Protein AF-A0A1Z4V1S4-F1 (afdb_monomer)

Radius of gyration: 22.74 Å; Cα contacts (8 Å, |Δi|>4): 197; chains: 1; bounding box: 60×36×70 Å

pLDDT: mean 94.71, std 5.36, range [65.12, 98.88]

Structure (mmCIF, N/CA/C/O backbone):
data_AF-A0A1Z4V1S4-F1
#
_entry.id   AF-A0A1Z4V1S4-F1
#
loop_
_atom_site.group_PDB
_atom_site.id
_atom_site.type_symbol
_atom_site.label_atom_id
_atom_site.label_alt_id
_atom_site.label_comp_id
_atom_site.label_asym_id
_atom_site.label_entity_id
_atom_site.label_seq_id
_atom_site.pdbx_PDB_ins_code
_atom_site.Cartn_x
_atom_site.Cartn_y
_atom_site.Cartn_z
_atom_site.occupancy
_atom_site.B_iso_or_equiv
_atom_site.auth_seq_id
_atom_site.auth_comp_id
_atom_site.auth_asym_id
_atom_site.auth_atom_id
_atom_site.pdbx_PDB_model_num
ATOM 1 N N . MET A 1 1 ? -12.394 5.624 47.004 1.00 65.12 1 MET A N 1
ATOM 2 C CA . MET A 1 1 ? -12.613 4.346 46.304 1.00 65.12 1 MET A CA 1
ATOM 3 C C . MET A 1 1 ? -11.678 3.304 46.897 1.00 65.12 1 MET A C 1
ATOM 5 O O . MET A 1 1 ? -10.506 3.601 47.113 1.00 65.12 1 MET A O 1
ATOM 9 N N . THR A 1 2 ? -12.193 2.135 47.260 1.00 83.38 2 THR A N 1
ATOM 10 C CA . THR A 1 2 ? -11.383 1.003 47.737 1.00 83.38 2 THR A CA 1
ATOM 11 C C . THR A 1 2 ? -10.668 0.327 46.561 1.00 83.38 2 THR A C 1
ATOM 13 O O . THR A 1 2 ? -11.116 0.428 45.422 1.00 83.38 2 THR A O 1
ATOM 16 N N . LYS A 1 3 ? -9.574 -0.412 46.811 1.00 81.56 3 LYS A N 1
ATOM 17 C CA . LYS A 1 3 ? -8.850 -1.143 45.745 1.00 81.56 3 LYS A CA 1
ATOM 18 C C . LYS A 1 3 ? -9.751 -2.100 44.950 1.00 81.56 3 LYS A C 1
ATOM 20 O O . LYS A 1 3 ? -9.546 -2.267 43.753 1.00 81.56 3 LYS A O 1
ATOM 25 N N . ALA A 1 4 ? -10.736 -2.715 45.606 1.00 81.88 4 ALA A N 1
ATOM 26 C CA . ALA A 1 4 ? -11.685 -3.624 44.966 1.00 81.88 4 ALA A CA 1
ATOM 27 C C . ALA A 1 4 ? -12.673 -2.882 44.047 1.00 81.88 4 ALA A C 1
ATOM 29 O O . ALA A 1 4 ? -12.967 -3.355 42.953 1.00 81.88 4 ALA A O 1
ATOM 30 N N . GLU A 1 5 ? -13.138 -1.697 44.453 1.00 81.56 5 GLU A N 1
ATOM 31 C CA . GLU A 1 5 ? -14.000 -0.844 43.623 1.00 81.56 5 GLU A CA 1
ATOM 32 C C . GLU A 1 5 ? -13.247 -0.288 42.409 1.00 81.56 5 GLU A C 1
ATOM 34 O O . GLU A 1 5 ? -13.779 -0.318 41.302 1.00 81.56 5 GLU A O 1
ATOM 39 N N . SER A 1 6 ? -11.989 0.135 42.583 1.00 82.56 6 SER A N 1
ATOM 40 C CA . SER A 1 6 ? -11.142 0.579 41.468 1.00 82.56 6 SER A CA 1
ATOM 41 C C . SER A 1 6 ? -10.892 -0.532 40.448 1.00 82.56 6 SER A C 1
ATOM 43 O O . SER A 1 6 ? -10.986 -0.296 39.247 1.00 82.56 6 SER A O 1
ATOM 45 N N . ALA A 1 7 ? -10.622 -1.758 40.909 1.00 86.44 7 ALA A N 1
ATOM 46 C CA . ALA A 1 7 ? -10.431 -2.905 40.021 1.00 86.44 7 ALA A CA 1
ATOM 47 C C . ALA A 1 7 ? -11.698 -3.218 39.205 1.00 86.44 7 ALA A C 1
ATOM 49 O O . ALA A 1 7 ? -11.612 -3.466 38.004 1.00 86.44 7 ALA A O 1
ATOM 50 N N . LYS A 1 8 ? -12.877 -3.132 39.832 1.00 86.94 8 LYS A N 1
ATOM 51 C CA . LYS A 1 8 ? -14.165 -3.365 39.167 1.00 86.94 8 LYS A CA 1
ATOM 52 C C . LYS A 1 8 ? -14.496 -2.289 38.124 1.00 86.94 8 LYS A C 1
ATOM 54 O O . LYS A 1 8 ? -14.983 -2.624 37.043 1.00 86.94 8 LYS A O 1
ATOM 59 N N . HIS A 1 9 ? -14.228 -1.013 38.415 1.00 85.56 9 HIS A N 1
ATOM 60 C CA . HIS A 1 9 ? -14.401 0.063 37.430 1.00 85.56 9 HIS A CA 1
ATOM 61 C C . HIS A 1 9 ? -13.457 -0.103 36.236 1.00 85.56 9 HIS A C 1
ATOM 63 O O . HIS A 1 9 ? -13.892 0.027 35.094 1.00 85.56 9 HIS A O 1
ATOM 69 N N . PHE A 1 10 ? -12.202 -0.483 36.483 1.00 89.38 10 PHE A N 1
ATOM 70 C CA . PHE A 1 10 ? -11.244 -0.760 35.416 1.00 89.38 10 PHE A CA 1
ATOM 71 C C . PHE A 1 10 ? -11.672 -1.931 34.523 1.00 89.38 10 PHE A C 1
ATOM 73 O O . PHE A 1 10 ? -11.614 -1.822 33.301 1.00 89.38 10 PHE A O 1
ATOM 80 N N . GLU A 1 11 ? -12.152 -3.030 35.106 1.00 90.50 11 GLU A N 1
ATOM 81 C CA . GLU A 1 11 ? -12.656 -4.180 34.345 1.00 90.50 11 GLU A CA 1
ATOM 82 C C . GLU A 1 11 ? -13.898 -3.817 33.514 1.00 90.50 11 GLU A C 1
ATOM 84 O O . GLU A 1 11 ? -14.003 -4.204 32.350 1.00 90.50 11 GLU A O 1
ATOM 89 N N . THR A 1 12 ? -14.802 -3.010 34.077 1.00 89.56 12 THR A N 1
ATOM 90 C CA . THR A 1 12 ? -15.983 -2.499 33.361 1.00 89.56 12 THR A CA 1
ATOM 91 C C . THR A 1 12 ? -15.573 -1.639 32.164 1.00 89.56 12 THR A C 1
ATOM 93 O O . THR A 1 12 ? -16.082 -1.833 31.065 1.00 89.56 12 THR A O 1
ATOM 96 N N . PHE A 1 13 ? -14.605 -0.738 32.351 1.00 92.06 13 PHE A N 1
ATOM 97 C CA . PHE A 1 13 ? -14.043 0.084 31.279 1.00 92.06 13 PHE A CA 1
ATOM 98 C C . PHE A 1 13 ? -13.366 -0.758 30.187 1.00 92.06 13 PHE A C 1
ATOM 100 O O . PHE A 1 13 ? -13.565 -0.518 28.999 1.00 92.06 13 PHE A O 1
ATOM 107 N N . GLN A 1 14 ? -12.571 -1.767 30.556 1.00 92.25 14 GLN A N 1
ATOM 108 C CA . GLN A 1 14 ? -11.853 -2.593 29.579 1.00 92.25 14 GLN A CA 1
ATOM 109 C C . GLN A 1 14 ? -12.765 -3.451 28.694 1.00 92.25 14 GLN A C 1
ATOM 111 O O . GLN A 1 14 ? -12.387 -3.736 27.549 1.00 92.25 14 GLN A O 1
ATOM 116 N N . ASN A 1 15 ? -13.919 -3.852 29.231 1.00 94.50 15 ASN A N 1
ATOM 117 C CA . ASN A 1 15 ? -14.897 -4.729 28.587 1.00 94.50 15 ASN A CA 1
ATOM 118 C C . ASN A 1 15 ? -16.093 -3.968 27.991 1.00 94.50 15 ASN A C 1
ATOM 120 O O . ASN A 1 15 ? -17.059 -4.598 27.562 1.00 94.50 15 ASN A O 1
ATOM 124 N N . SER A 1 16 ? -16.057 -2.632 27.979 1.00 95.44 16 SER A N 1
ATOM 125 C CA . SER A 1 16 ? -17.147 -1.823 27.435 1.00 95.44 16 SER A CA 1
ATOM 126 C C . SER A 1 16 ? -17.212 -1.921 25.897 1.00 95.44 16 SER A C 1
ATOM 128 O O . SER A 1 16 ? -16.168 -2.069 25.245 1.00 95.44 16 SER A O 1
ATOM 130 N N . PRO A 1 17 ? -18.407 -1.802 25.284 1.00 95.81 17 PRO A N 1
ATOM 131 C CA . PRO A 1 17 ? -18.548 -1.745 23.827 1.00 95.81 17 PRO A CA 1
ATOM 132 C C . PRO A 1 17 ? -17.732 -0.611 23.188 1.00 95.81 17 PRO A C 1
ATOM 134 O O . PRO A 1 17 ? -17.120 -0.790 22.136 1.00 95.81 17 PRO A O 1
ATOM 137 N N . GLU A 1 18 ? -17.650 0.547 23.846 1.00 97.12 18 GLU A N 1
ATOM 138 C CA . GLU A 1 18 ? -16.885 1.701 23.368 1.00 97.12 18 GLU A CA 1
ATOM 139 C C . GLU A 1 18 ? -15.380 1.408 23.328 1.00 97.12 18 GLU A C 1
ATOM 141 O O . GLU A 1 18 ? -14.680 1.834 22.405 1.00 97.12 18 GLU A O 1
ATOM 146 N N . MET A 1 19 ? -14.871 0.635 24.292 1.00 97.25 19 MET A N 1
ATOM 147 C CA . MET A 1 19 ? -13.483 0.180 24.289 1.00 97.25 19 MET A CA 1
ATOM 148 C C . MET A 1 19 ? -13.213 -0.797 23.136 1.00 97.25 19 MET A C 1
ATOM 150 O O . MET A 1 19 ? -12.145 -0.743 22.519 1.00 97.25 19 MET A O 1
ATOM 154 N N . GLU A 1 20 ? -14.160 -1.681 22.815 1.00 96.69 20 GLU A N 1
ATOM 155 C CA . GLU A 1 20 ? -14.051 -2.566 21.651 1.00 96.69 20 GLU A CA 1
ATOM 156 C C . GLU A 1 20 ? -14.016 -1.771 20.338 1.00 96.69 20 GLU A C 1
ATOM 158 O O . GLU A 1 20 ? -13.129 -1.998 19.505 1.00 96.69 20 GLU A O 1
ATOM 163 N N . ILE A 1 21 ? -14.916 -0.797 20.174 1.00 97.56 21 ILE A N 1
ATOM 164 C CA . ILE A 1 21 ? -14.931 0.117 19.024 1.00 97.56 21 ILE A CA 1
ATOM 165 C C . ILE A 1 21 ? -13.581 0.831 18.912 1.00 97.56 21 ILE A C 1
ATOM 167 O O . ILE A 1 21 ? -12.916 0.753 17.876 1.00 97.56 21 ILE A O 1
ATOM 171 N N . TYR A 1 22 ? -13.119 1.452 19.999 1.00 97.88 22 TYR A N 1
ATOM 172 C CA . TYR A 1 22 ? -11.848 2.169 20.035 1.00 97.88 22 TYR A CA 1
ATOM 173 C C . TYR A 1 22 ? -10.659 1.284 19.637 1.00 97.88 22 TYR A C 1
ATOM 175 O O . TYR A 1 22 ? -9.838 1.689 18.809 1.00 97.88 22 TYR A O 1
ATOM 183 N N . LYS A 1 23 ? -10.572 0.057 20.168 1.00 97.88 23 LYS A N 1
ATOM 184 C CA . LYS A 1 23 ? -9.506 -0.901 19.826 1.00 97.88 23 LYS A CA 1
ATOM 185 C C . LYS A 1 23 ? -9.515 -1.259 18.340 1.00 97.88 23 LYS A C 1
ATOM 187 O O . LYS A 1 23 ? -8.450 -1.316 17.726 1.00 97.88 23 LYS A O 1
ATOM 192 N N . ASN A 1 24 ? -10.689 -1.474 17.750 1.00 98.06 24 ASN A N 1
ATOM 193 C CA . ASN A 1 24 ? -10.814 -1.789 16.326 1.00 98.06 24 ASN A CA 1
ATOM 194 C C . ASN A 1 24 ? -10.433 -0.593 15.434 1.00 98.06 24 ASN A C 1
ATOM 196 O O . ASN A 1 24 ? -9.666 -0.769 14.484 1.00 98.06 24 ASN A O 1
ATOM 200 N N . LEU A 1 25 ? -10.872 0.626 15.771 1.00 97.88 25 LEU A N 1
ATOM 201 C CA . LEU A 1 25 ? -10.456 1.848 15.068 1.00 97.88 25 LEU A CA 1
ATOM 202 C C . LEU A 1 25 ? -8.937 2.070 15.175 1.00 97.88 25 LEU A C 1
ATOM 204 O O . LEU A 1 25 ? -8.271 2.405 14.192 1.00 97.88 25 LEU A O 1
ATOM 208 N N . LEU A 1 26 ? -8.356 1.816 16.352 1.00 97.81 26 LEU A N 1
ATOM 209 C CA . LEU A 1 26 ? -6.913 1.898 16.565 1.00 97.81 26 LEU A CA 1
ATOM 210 C C . LEU A 1 26 ? -6.147 0.848 15.744 1.00 97.81 26 LEU A C 1
ATOM 212 O O . LEU A 1 26 ? -5.100 1.169 15.178 1.00 97.81 26 LEU A O 1
ATOM 216 N N . ALA A 1 27 ? -6.661 -0.382 15.650 1.00 98.06 27 ALA A N 1
ATOM 217 C CA . ALA A 1 27 ? -6.075 -1.453 14.843 1.00 98.06 27 ALA A CA 1
ATOM 218 C C . ALA A 1 27 ? -6.112 -1.133 13.339 1.00 98.06 27 ALA A C 1
ATOM 220 O O . ALA A 1 27 ? -5.134 -1.380 12.623 1.00 98.06 27 ALA A O 1
ATOM 221 N N . LEU A 1 28 ? -7.197 -0.520 12.860 1.00 97.62 28 LEU A N 1
ATOM 222 C CA . LEU A 1 28 ? -7.296 -0.053 11.479 1.00 97.62 28 LEU A CA 1
ATOM 223 C C . LEU A 1 28 ? -6.284 1.067 11.199 1.00 97.62 28 LEU A C 1
ATOM 225 O O . LEU A 1 28 ? -5.500 0.972 10.253 1.00 97.62 28 LEU A O 1
ATOM 229 N N . LYS A 1 29 ? -6.200 2.067 12.087 1.00 97.94 29 LYS A N 1
ATOM 230 C CA . LYS A 1 29 ? -5.185 3.131 12.013 1.00 97.94 29 LYS A CA 1
ATOM 231 C C . LYS A 1 29 ? -3.758 2.578 12.061 1.00 97.94 29 LYS A C 1
ATOM 233 O O . LYS A 1 29 ? -2.867 3.087 11.387 1.00 97.94 29 LYS A O 1
ATOM 238 N N . ALA A 1 30 ? -3.503 1.546 12.865 1.00 98.31 30 ALA A N 1
ATOM 239 C CA . ALA A 1 30 ? -2.209 0.869 12.901 1.00 98.31 30 ALA A CA 1
ATOM 240 C C . ALA A 1 30 ? -1.885 0.183 11.567 1.00 98.31 30 ALA A C 1
ATOM 242 O O . ALA A 1 30 ? -0.770 0.335 11.076 1.00 98.31 30 ALA A O 1
ATOM 243 N N . SER A 1 31 ? -2.860 -0.485 10.948 1.00 98.44 31 SER A N 1
ATOM 244 C CA . SER A 1 31 ? -2.688 -1.109 9.630 1.00 98.44 31 SER A CA 1
ATOM 245 C C . SER A 1 31 ? -2.352 -0.074 8.554 1.00 98.44 31 SER A C 1
ATOM 247 O O . SER A 1 31 ? -1.410 -0.277 7.790 1.00 98.44 31 SER A O 1
ATOM 249 N N . PHE A 1 32 ? -3.049 1.069 8.542 1.00 98.62 32 PHE A N 1
ATOM 250 C CA . PHE A 1 32 ? -2.736 2.169 7.623 1.00 98.62 32 PHE A CA 1
ATOM 251 C C . PHE A 1 32 ? -1.329 2.727 7.851 1.00 98.62 32 PHE A C 1
ATOM 253 O O . PHE A 1 32 ? -0.595 2.946 6.895 1.00 98.62 32 PHE A O 1
ATOM 260 N N . ARG A 1 33 ? -0.903 2.883 9.112 1.00 98.62 33 ARG A N 1
ATOM 261 C CA . ARG A 1 33 ? 0.466 3.318 9.434 1.00 98.62 33 ARG A CA 1
ATOM 262 C C . ARG A 1 33 ? 1.535 2.359 8.913 1.00 98.62 33 ARG A C 1
ATOM 264 O O . ARG A 1 33 ? 2.577 2.836 8.485 1.00 98.62 33 ARG A O 1
ATOM 271 N N . VAL A 1 34 ? 1.291 1.046 8.928 1.00 98.81 34 VAL A N 1
ATOM 272 C CA . VAL A 1 34 ? 2.220 0.069 8.332 1.00 98.81 34 VAL A CA 1
ATOM 273 C C . VAL A 1 34 ? 2.332 0.294 6.825 1.00 98.81 34 VAL A C 1
ATOM 275 O O . VAL A 1 34 ? 3.443 0.390 6.315 1.00 98.81 34 VAL A O 1
ATOM 278 N N . PHE A 1 35 ? 1.209 0.426 6.118 1.00 98.81 35 PHE A N 1
ATOM 279 C CA . PHE A 1 35 ? 1.209 0.728 4.683 1.00 98.81 35 PHE A CA 1
ATOM 280 C C . PHE A 1 35 ? 1.927 2.050 4.365 1.00 98.81 35 PHE A C 1
ATOM 282 O O . PHE A 1 35 ? 2.865 2.065 3.572 1.00 98.81 35 PHE A O 1
ATOM 289 N N . ASN A 1 36 ? 1.554 3.130 5.055 1.00 98.75 36 ASN A N 1
ATOM 290 C CA . ASN A 1 36 ? 2.170 4.446 4.906 1.00 98.75 36 ASN A CA 1
ATOM 291 C C . ASN A 1 36 ? 3.676 4.428 5.211 1.00 98.75 36 ASN A C 1
ATOM 293 O O . ASN A 1 36 ? 4.456 5.046 4.500 1.00 98.75 36 ASN A O 1
ATOM 297 N N . GLY A 1 37 ? 4.101 3.716 6.257 1.00 98.81 37 GLY A N 1
ATOM 298 C CA . GLY A 1 37 ? 5.517 3.592 6.604 1.00 98.81 37 GLY A CA 1
ATOM 299 C C . GLY A 1 37 ? 6.331 2.924 5.497 1.00 98.81 37 GLY A C 1
ATOM 300 O O . GLY A 1 37 ? 7.379 3.437 5.133 1.00 98.81 37 GLY A O 1
ATOM 301 N N . ASN A 1 38 ? 5.817 1.838 4.907 1.00 98.88 38 ASN A N 1
ATOM 302 C CA . ASN A 1 38 ? 6.489 1.157 3.794 1.00 98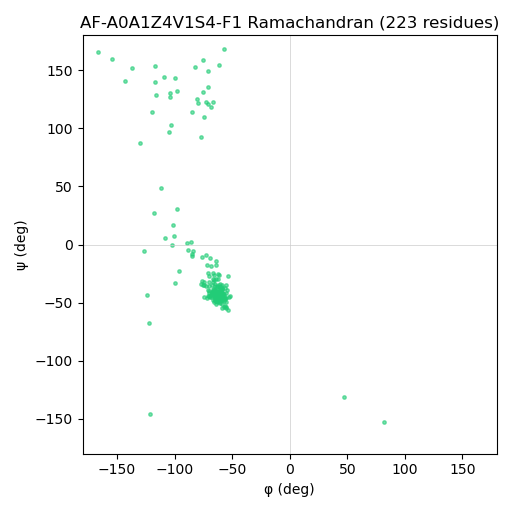.88 38 ASN A CA 1
ATOM 303 C C . ASN A 1 38 ? 6.524 2.008 2.518 1.00 98.88 38 ASN A C 1
ATOM 305 O O . ASN A 1 38 ? 7.493 1.950 1.766 1.00 98.88 38 ASN A O 1
ATOM 309 N N . PHE A 1 39 ? 5.477 2.797 2.270 1.00 98.81 39 PHE A N 1
ATOM 310 C CA . PHE A 1 39 ? 5.475 3.778 1.190 1.00 98.81 39 PHE A CA 1
ATOM 311 C C . PHE A 1 39 ? 6.549 4.855 1.409 1.00 98.81 39 PHE A C 1
ATOM 313 O O . PHE A 1 39 ? 7.361 5.089 0.517 1.00 98.81 39 PHE A O 1
ATOM 320 N N . ASN A 1 40 ? 6.602 5.452 2.602 1.00 98.75 40 ASN A N 1
ATOM 321 C CA . ASN A 1 40 ? 7.583 6.486 2.931 1.00 98.75 40 ASN A CA 1
ATOM 322 C C . ASN A 1 40 ? 9.020 5.958 2.872 1.00 98.75 40 ASN A C 1
ATOM 324 O O . ASN A 1 40 ? 9.862 6.614 2.276 1.00 98.75 40 ASN A O 1
ATOM 328 N N . GLU A 1 41 ? 9.293 4.765 3.410 1.00 98.75 41 GLU A N 1
ATOM 329 C CA . GLU A 1 41 ? 10.632 4.154 3.365 1.00 98.75 41 GLU A CA 1
ATOM 330 C C . GLU A 1 41 ? 11.109 3.967 1.913 1.00 98.75 41 GLU A C 1
ATOM 332 O O . GLU A 1 41 ? 12.257 4.266 1.593 1.00 98.75 41 GLU A O 1
ATOM 337 N N . LEU A 1 42 ? 10.212 3.553 1.006 1.00 98.56 42 LEU A N 1
ATOM 338 C CA . LEU A 1 42 ? 10.506 3.458 -0.426 1.00 98.56 42 LEU A CA 1
ATOM 339 C C . LEU A 1 42 ? 10.795 4.828 -1.063 1.00 98.56 42 LEU A C 1
ATOM 341 O O . LEU A 1 42 ? 11.749 4.948 -1.831 1.00 98.56 42 LEU A O 1
ATOM 345 N N . GLN A 1 43 ? 9.978 5.845 -0.771 1.00 98.31 43 GLN A N 1
ATOM 346 C CA . GLN A 1 43 ? 10.169 7.199 -1.309 1.00 98.31 43 GLN A CA 1
ATOM 347 C C . GLN A 1 43 ? 11.484 7.810 -0.815 1.00 98.31 43 GLN A C 1
ATOM 349 O O . GLN A 1 43 ? 12.298 8.257 -1.619 1.00 98.31 43 GLN A O 1
ATOM 354 N N . GLU A 1 44 ? 11.714 7.780 0.498 1.00 97.94 44 GLU A N 1
ATOM 355 C CA . GLU A 1 44 ? 12.905 8.333 1.145 1.00 97.94 44 GLU A CA 1
ATOM 356 C C . GLU A 1 44 ? 14.183 7.671 0.624 1.00 97.94 44 GLU A C 1
ATOM 358 O O . GLU A 1 44 ? 15.162 8.362 0.339 1.00 97.94 44 GLU A O 1
ATOM 363 N N . TYR A 1 45 ? 14.164 6.348 0.426 1.00 97.62 45 TYR A N 1
ATOM 364 C CA . TYR A 1 45 ? 15.305 5.617 -0.122 1.00 97.62 45 TYR A CA 1
ATOM 365 C C . TYR A 1 45 ? 15.673 6.047 -1.549 1.00 97.62 45 TYR A C 1
ATOM 367 O O . TYR A 1 45 ? 16.840 5.965 -1.925 1.00 97.62 45 TYR A O 1
ATOM 375 N N . LEU A 1 46 ? 14.704 6.497 -2.350 1.00 96.19 46 LEU A N 1
ATOM 376 C CA . LEU A 1 46 ? 14.901 6.856 -3.759 1.00 96.19 46 LEU A CA 1
ATOM 377 C C . LEU A 1 46 ? 14.977 8.367 -4.003 1.00 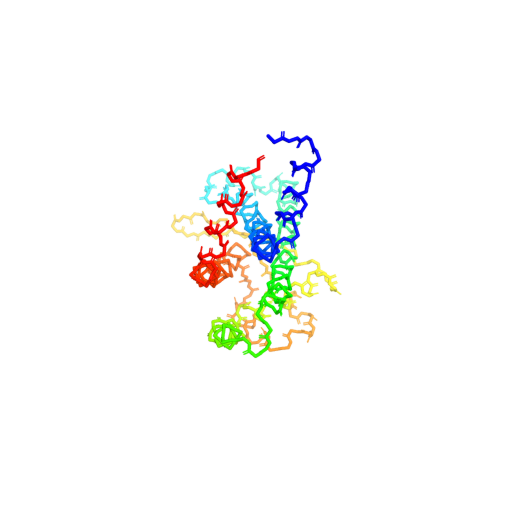96.19 46 LEU A C 1
ATOM 379 O O . LEU A 1 46 ? 15.206 8.787 -5.139 1.00 96.19 46 LEU A O 1
ATOM 383 N N . GLU A 1 47 ? 14.846 9.186 -2.959 1.00 94.44 47 GLU A N 1
ATOM 384 C CA . GLU A 1 47 ? 14.796 10.646 -3.068 1.00 94.44 47 GLU A CA 1
ATOM 385 C C . GLU A 1 47 ? 16.064 11.230 -3.703 1.00 94.44 47 GLU A C 1
ATOM 387 O O . GLU A 1 47 ? 15.985 12.134 -4.534 1.00 94.44 47 GLU A O 1
ATOM 392 N N . HIS A 1 48 ? 17.240 10.667 -3.402 1.00 92.19 48 HIS A N 1
ATOM 393 C CA . HIS A 1 48 ? 18.515 11.146 -3.956 1.00 92.19 48 HIS A CA 1
ATOM 394 C C . HIS A 1 48 ? 18.617 10.979 -5.480 1.00 92.19 48 HIS A C 1
ATOM 396 O O . HIS A 1 48 ? 19.455 11.627 -6.104 1.00 92.19 48 HIS A O 1
ATOM 402 N N . LEU A 1 49 ? 17.778 10.144 -6.110 1.00 93.19 49 LEU A N 1
ATOM 403 C CA . LEU A 1 49 ? 17.722 10.032 -7.575 1.00 93.19 49 LEU A CA 1
ATOM 404 C C . LEU A 1 49 ? 17.152 11.295 -8.236 1.00 93.19 49 LEU A C 1
ATOM 406 O O . LEU A 1 49 ? 17.395 11.528 -9.421 1.00 93.19 49 LEU A O 1
ATOM 410 N N . LYS A 1 50 ? 16.441 12.137 -7.475 1.00 90.00 50 LYS A N 1
ATOM 411 C CA . LYS A 1 50 ? 15.936 13.434 -7.944 1.00 90.00 50 LYS A CA 1
ATOM 412 C C . LYS A 1 50 ? 17.024 14.507 -8.017 1.00 90.00 50 LYS A C 1
ATOM 414 O O . LYS A 1 50 ? 16.776 15.549 -8.616 1.00 90.00 50 LYS A O 1
ATOM 419 N N . THR A 1 51 ? 18.213 14.258 -7.460 1.00 90.56 51 THR A N 1
ATOM 420 C CA . THR A 1 51 ? 19.367 15.168 -7.508 1.00 90.56 51 THR A CA 1
ATOM 421 C C . THR A 1 51 ? 20.398 14.646 -8.516 1.00 90.56 51 THR A C 1
ATOM 423 O O . THR A 1 51 ? 21.230 13.803 -8.165 1.00 90.56 51 THR A O 1
ATOM 426 N N . PRO A 1 52 ? 20.411 15.132 -9.775 1.00 85.81 52 PRO A N 1
ATOM 427 C CA . PRO A 1 52 ? 21.125 14.449 -10.856 1.00 85.81 52 PRO A CA 1
ATOM 428 C C . PRO A 1 52 ? 22.639 14.369 -10.653 1.00 85.81 52 PRO A C 1
ATOM 430 O O . PRO A 1 52 ? 23.248 13.350 -10.960 1.00 85.81 52 PRO A O 1
ATOM 433 N N . ASN A 1 53 ? 23.250 15.411 -10.081 1.00 87.06 53 ASN A N 1
ATOM 434 C CA . ASN A 1 53 ? 24.690 15.433 -9.812 1.00 87.06 53 ASN A CA 1
ATOM 435 C C . ASN A 1 53 ? 25.100 14.387 -8.763 1.00 87.06 53 ASN A C 1
ATOM 437 O O . ASN A 1 53 ? 26.108 13.703 -8.934 1.00 87.06 53 ASN A O 1
ATOM 441 N N . GLU A 1 54 ? 24.315 14.234 -7.695 1.00 86.69 54 GLU A N 1
ATOM 442 C CA . GLU A 1 54 ? 24.578 13.239 -6.648 1.00 86.69 54 GLU A CA 1
ATOM 443 C C . GLU A 1 54 ? 24.371 11.819 -7.180 1.00 86.69 54 GLU A C 1
ATOM 445 O O . GLU A 1 54 ? 25.228 10.948 -6.995 1.00 86.69 54 GLU A O 1
ATOM 450 N N . ALA A 1 55 ? 23.271 11.603 -7.906 1.00 89.19 55 ALA A N 1
ATOM 451 C CA . ALA A 1 55 ? 22.965 10.328 -8.538 1.00 89.19 55 ALA A CA 1
ATOM 452 C C . ALA A 1 55 ? 24.043 9.926 -9.560 1.00 89.19 55 ALA A C 1
ATOM 454 O O . ALA A 1 55 ? 24.516 8.790 -9.536 1.00 89.19 55 ALA A O 1
ATOM 455 N N . LEU A 1 56 ? 24.511 10.858 -10.396 1.00 88.00 56 LEU A N 1
ATOM 456 C CA . LEU A 1 56 ? 25.557 10.606 -11.389 1.00 88.00 56 LEU A CA 1
ATOM 457 C C . LEU A 1 56 ? 26.882 10.174 -10.751 1.00 88.00 56 LEU A C 1
ATOM 459 O O . LEU A 1 56 ? 27.519 9.232 -11.224 1.00 88.00 56 LEU A O 1
ATOM 463 N N . VAL A 1 57 ? 27.299 10.832 -9.665 1.00 87.38 57 VAL A N 1
ATOM 464 C CA . VAL A 1 57 ? 28.525 10.460 -8.940 1.00 87.38 57 VAL A CA 1
ATOM 465 C C . VAL A 1 57 ? 28.389 9.059 -8.341 1.00 87.38 57 VAL A C 1
ATOM 467 O O . VAL A 1 57 ? 29.310 8.242 -8.447 1.00 87.38 57 VAL A O 1
ATOM 470 N N . LYS A 1 58 ? 27.233 8.763 -7.739 1.00 87.00 58 LYS A N 1
ATOM 471 C CA . LYS A 1 58 ? 26.982 7.514 -7.012 1.00 87.00 58 LYS A CA 1
ATOM 472 C C . LYS A 1 58 ? 26.782 6.309 -7.936 1.00 87.00 58 LYS A C 1
ATOM 474 O O . LYS A 1 58 ? 27.234 5.220 -7.585 1.00 87.00 58 LYS A O 1
ATOM 479 N N . TYR A 1 59 ? 26.171 6.506 -9.105 1.00 88.88 59 TYR A N 1
ATOM 480 C CA . TYR A 1 59 ? 25.755 5.445 -10.037 1.00 88.88 59 TYR A CA 1
ATOM 481 C C . TYR A 1 59 ? 26.452 5.515 -11.402 1.00 88.88 59 TYR A C 1
ATOM 483 O O . TYR A 1 59 ? 25.921 5.066 -12.416 1.00 88.88 59 TYR A O 1
ATOM 491 N N . SER A 1 60 ? 27.660 6.077 -11.440 1.00 79.56 60 SER A N 1
ATOM 492 C CA . SER A 1 60 ? 28.513 6.055 -12.630 1.00 79.56 60 SER A CA 1
ATOM 493 C C . SER A 1 60 ? 28.885 4.618 -13.039 1.00 79.56 60 SER A C 1
ATOM 495 O O . SER A 1 60 ? 28.920 3.706 -12.217 1.00 79.56 60 SER A O 1
ATOM 497 N N . TYR A 1 61 ? 29.191 4.403 -14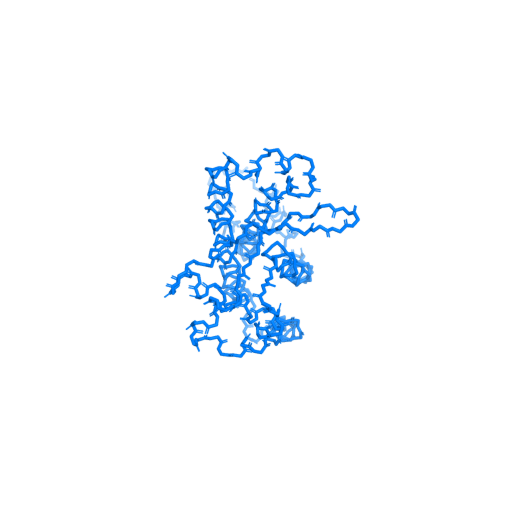.325 1.00 68.75 61 TYR A N 1
ATOM 498 C CA . TYR A 1 61 ? 29.417 3.069 -14.919 1.00 68.75 61 TYR A CA 1
ATOM 499 C C . TYR A 1 61 ? 30.467 2.200 -14.191 1.00 68.75 61 TYR A C 1
ATOM 501 O O . TYR A 1 61 ? 30.389 0.975 -14.209 1.00 68.75 61 TYR A O 1
ATOM 509 N N . ASN A 1 62 ? 31.445 2.808 -13.515 1.00 76.31 62 ASN A N 1
ATOM 510 C CA . ASN A 1 62 ? 32.474 2.099 -12.745 1.00 76.31 62 ASN A CA 1
ATOM 511 C C . ASN A 1 62 ? 32.055 1.763 -11.296 1.00 76.31 62 ASN A C 1
ATOM 513 O O . ASN A 1 62 ? 32.858 1.211 -10.545 1.00 76.31 62 ASN A O 1
ATOM 517 N N . LYS A 1 63 ? 30.821 2.083 -10.894 1.00 85.38 63 LYS A N 1
ATOM 518 C CA . LYS A 1 63 ? 30.247 1.836 -9.563 1.00 85.38 63 LYS A CA 1
ATOM 519 C C . LYS A 1 63 ? 29.142 0.781 -9.615 1.00 85.38 63 LYS A C 1
ATOM 521 O O . LYS A 1 63 ? 28.065 0.966 -9.057 1.00 85.38 63 LYS A O 1
ATOM 526 N N . ARG A 1 64 ? 29.421 -0.344 -10.277 1.00 87.56 64 ARG A N 1
ATOM 527 C CA . ARG A 1 64 ? 28.475 -1.458 -10.443 1.00 87.56 64 ARG A CA 1
ATOM 528 C C . ARG A 1 64 ? 27.860 -1.929 -9.120 1.00 87.56 64 ARG A C 1
ATOM 530 O O . ARG A 1 64 ? 26.646 -2.061 -9.047 1.00 87.56 64 ARG A O 1
ATOM 537 N N . GLU A 1 65 ? 28.672 -2.081 -8.077 1.00 92.38 65 GLU A N 1
ATOM 538 C CA . GLU A 1 65 ? 28.206 -2.490 -6.741 1.00 92.38 65 GLU A CA 1
ATOM 539 C C . GLU A 1 65 ? 27.156 -1.525 -6.161 1.00 92.38 65 GLU A C 1
ATOM 541 O O . GLU A 1 65 ? 26.209 -1.955 -5.511 1.00 92.38 65 GLU A O 1
ATOM 546 N N . ASN A 1 66 ? 27.268 -0.220 -6.441 1.00 93.38 66 ASN A N 1
ATOM 547 C CA . ASN A 1 66 ? 26.282 0.761 -5.980 1.00 93.38 66 ASN A CA 1
ATOM 548 C C . ASN A 1 66 ? 24.944 0.609 -6.712 1.00 93.38 66 ASN A C 1
ATOM 550 O O . ASN A 1 66 ? 23.898 0.850 -6.113 1.00 93.38 66 ASN A O 1
ATOM 554 N N . ILE A 1 67 ? 24.974 0.252 -8.000 1.00 93.12 67 ILE A N 1
ATOM 555 C CA . ILE A 1 67 ? 23.765 0.011 -8.797 1.00 93.12 67 ILE A CA 1
ATOM 556 C C . ILE A 1 67 ? 23.097 -1.284 -8.332 1.00 93.12 67 ILE A C 1
ATOM 558 O O . ILE A 1 67 ? 21.892 -1.289 -8.115 1.00 93.12 67 ILE A O 1
ATOM 562 N N . GLU A 1 68 ? 23.868 -2.351 -8.117 1.00 94.62 68 GLU A N 1
ATOM 563 C CA . GLU A 1 68 ? 23.352 -3.624 -7.594 1.00 94.62 68 GLU A CA 1
ATOM 564 C C . GLU A 1 68 ? 22.698 -3.424 -6.217 1.00 94.62 68 GLU A C 1
ATOM 566 O O . GLU A 1 68 ? 21.539 -3.784 -6.034 1.00 94.62 68 GLU A O 1
ATOM 571 N N . ALA A 1 69 ? 23.363 -2.715 -5.297 1.00 96.00 69 ALA A N 1
ATOM 572 C CA . ALA A 1 69 ? 22.783 -2.379 -3.996 1.00 96.00 69 ALA A CA 1
ATOM 573 C C . ALA A 1 69 ? 21.509 -1.514 -4.103 1.00 96.00 69 ALA A C 1
ATOM 575 O O . ALA A 1 69 ? 20.577 -1.693 -3.318 1.00 96.00 69 ALA A O 1
ATOM 576 N N . LEU A 1 70 ? 21.453 -0.584 -5.068 1.00 96.38 70 LEU A N 1
ATOM 577 C CA . LEU A 1 70 ? 20.255 0.216 -5.342 1.00 96.38 70 LEU A CA 1
ATOM 578 C C . LEU A 1 70 ? 19.095 -0.664 -5.814 1.00 96.38 70 LEU A C 1
ATOM 580 O O . LEU A 1 70 ? 17.979 -0.509 -5.323 1.00 96.38 70 LEU A O 1
ATOM 584 N N . ILE A 1 71 ? 19.349 -1.567 -6.760 1.00 96.88 71 ILE A N 1
ATOM 585 C CA . ILE A 1 71 ? 18.354 -2.495 -7.309 1.00 96.88 71 ILE A CA 1
ATOM 586 C C . ILE A 1 71 ? 17.824 -3.427 -6.216 1.00 96.88 71 ILE A C 1
ATOM 588 O O . ILE A 1 71 ? 16.604 -3.566 -6.075 1.00 96.88 71 ILE A O 1
ATOM 592 N N . ASP A 1 72 ? 18.715 -4.021 -5.422 1.00 97.31 72 ASP A N 1
ATOM 593 C CA . ASP A 1 72 ? 18.362 -4.968 -4.363 1.00 97.31 72 ASP A CA 1
ATOM 594 C C . ASP A 1 72 ? 17.450 -4.321 -3.320 1.00 97.31 72 ASP A C 1
ATOM 596 O O . ASP A 1 72 ? 16.364 -4.827 -3.014 1.00 97.31 72 ASP A O 1
ATOM 600 N N . GLU A 1 73 ? 17.847 -3.156 -2.815 1.00 98.19 73 GLU A N 1
ATOM 601 C CA . GLU A 1 73 ? 17.095 -2.483 -1.764 1.00 98.19 73 GLU A CA 1
ATOM 602 C C . GLU A 1 73 ? 15.791 -1.864 -2.289 1.00 98.19 73 GLU A C 1
ATOM 604 O O . GLU A 1 73 ? 14.754 -1.970 -1.631 1.00 98.19 73 GLU A O 1
ATOM 609 N N . SER A 1 74 ? 15.784 -1.335 -3.520 1.00 98.25 74 SER A N 1
ATOM 610 C CA . SER A 1 74 ? 14.545 -0.903 -4.189 1.00 98.25 74 SER A CA 1
ATOM 611 C C . SER A 1 74 ? 13.558 -2.064 -4.331 1.00 98.25 74 SER A C 1
ATOM 613 O O . SER A 1 74 ? 12.365 -1.903 -4.072 1.00 98.25 74 SER A O 1
ATOM 615 N N . SER A 1 75 ? 14.050 -3.250 -4.705 1.00 98.06 75 SER A N 1
ATOM 616 C CA . SER A 1 75 ? 13.234 -4.462 -4.840 1.00 98.06 75 SER A CA 1
ATOM 617 C C . SER A 1 75 ? 12.649 -4.900 -3.497 1.00 98.06 75 SER A C 1
ATOM 619 O O . SER A 1 75 ? 11.459 -5.221 -3.418 1.00 98.06 75 SER A O 1
ATOM 621 N N . ARG A 1 76 ? 13.458 -4.884 -2.426 1.00 98.50 76 ARG A N 1
ATOM 622 C CA . ARG A 1 76 ? 13.022 -5.214 -1.058 1.00 98.50 76 ARG A CA 1
ATOM 623 C C . ARG A 1 76 ? 11.934 -4.256 -0.572 1.00 98.50 76 ARG A C 1
ATOM 625 O O . ARG A 1 76 ? 10.890 -4.700 -0.094 1.00 98.50 76 ARG A O 1
ATOM 632 N N . LEU A 1 77 ? 12.159 -2.951 -0.707 1.00 98.69 77 LEU A N 1
ATOM 633 C CA . LEU A 1 77 ? 11.217 -1.920 -0.267 1.00 98.69 77 LEU A CA 1
ATOM 634 C C . LEU A 1 77 ? 9.913 -1.971 -1.064 1.00 98.69 77 LEU A C 1
ATOM 636 O O . LEU A 1 77 ? 8.827 -1.942 -0.483 1.00 98.69 77 LEU A O 1
ATOM 640 N N . PHE A 1 78 ? 9.999 -2.154 -2.383 1.00 98.62 78 PHE A N 1
ATOM 641 C CA . PHE A 1 78 ? 8.819 -2.288 -3.231 1.00 98.62 78 PHE A CA 1
ATOM 642 C C . PHE A 1 78 ? 8.020 -3.565 -2.924 1.00 98.62 78 PHE A C 1
ATOM 644 O O . PHE A 1 78 ? 6.788 -3.526 -2.863 1.00 98.62 78 PHE A O 1
ATOM 651 N N . HIS A 1 79 ? 8.692 -4.686 -2.633 1.00 98.62 79 HIS A N 1
ATOM 652 C CA . HIS A 1 79 ? 8.035 -5.895 -2.127 1.00 98.62 79 HIS A CA 1
ATOM 653 C C . HIS A 1 79 ? 7.244 -5.610 -0.844 1.00 98.62 79 HIS A C 1
ATOM 655 O O . HIS A 1 79 ? 6.083 -6.015 -0.724 1.00 98.62 79 HIS A O 1
ATOM 661 N N . ASN A 1 80 ? 7.851 -4.906 0.114 1.00 98.69 80 ASN A N 1
ATOM 662 C CA . ASN A 1 80 ? 7.208 -4.602 1.388 1.00 98.69 80 ASN A CA 1
ATOM 663 C C . ASN A 1 80 ? 6.013 -3.655 1.221 1.00 98.69 80 ASN A C 1
ATOM 665 O O . ASN A 1 80 ? 4.956 -3.887 1.815 1.00 98.69 80 ASN A O 1
ATOM 669 N N . PHE A 1 81 ? 6.130 -2.649 0.350 1.00 98.75 81 PHE A N 1
ATOM 670 C CA . PHE A 1 81 ? 5.018 -1.786 -0.043 1.00 98.75 81 PHE A CA 1
ATOM 671 C C . PHE A 1 81 ? 3.839 -2.603 -0.596 1.00 98.75 81 PHE A C 1
ATOM 673 O O . PHE A 1 81 ? 2.737 -2.537 -0.046 1.00 98.75 81 PHE A O 1
ATOM 680 N N . LEU A 1 82 ? 4.069 -3.462 -1.595 1.00 98.62 82 LEU A N 1
ATOM 681 C CA . LEU A 1 82 ? 3.023 -4.314 -2.182 1.00 98.62 82 LEU A CA 1
ATOM 682 C C . LEU A 1 82 ? 2.399 -5.276 -1.157 1.00 98.62 82 LEU A C 1
ATOM 684 O O . LEU A 1 82 ? 1.186 -5.502 -1.151 1.00 98.62 82 LEU A O 1
ATOM 688 N N . SER A 1 83 ? 3.220 -5.849 -0.275 1.00 98.50 83 SER A N 1
ATOM 689 C CA . SER A 1 83 ? 2.755 -6.743 0.789 1.00 98.50 83 SER A CA 1
ATOM 690 C C . SER A 1 83 ? 1.854 -6.003 1.784 1.00 98.50 83 SER A C 1
ATOM 692 O O . SER A 1 83 ? 0.734 -6.444 2.063 1.00 98.50 83 SER A O 1
ATOM 694 N N . SER A 1 84 ? 2.299 -4.836 2.261 1.00 98.69 84 SER A N 1
ATOM 695 C CA . SER A 1 84 ? 1.552 -4.006 3.211 1.00 98.69 84 SER A CA 1
ATOM 696 C C . SER A 1 84 ? 0.249 -3.454 2.624 1.00 98.69 84 SER A C 1
ATOM 698 O O . SER A 1 84 ? -0.756 -3.416 3.335 1.00 98.69 84 SER A O 1
ATOM 700 N N . ALA A 1 85 ? 0.215 -3.140 1.324 1.00 98.38 85 ALA A N 1
ATOM 701 C CA . ALA A 1 85 ? -0.999 -2.744 0.612 1.00 98.38 85 ALA A CA 1
ATOM 702 C C . ALA A 1 85 ? -2.095 -3.818 0.712 1.00 98.38 85 ALA A C 1
ATOM 704 O O . ALA A 1 85 ? -3.254 -3.511 1.000 1.00 98.38 85 ALA A O 1
ATOM 705 N N . LYS A 1 86 ? -1.741 -5.099 0.538 1.00 97.88 86 LYS A N 1
ATOM 706 C CA . LYS A 1 86 ? -2.713 -6.194 0.668 1.00 97.88 86 LYS A CA 1
ATOM 707 C C . LYS A 1 86 ? -3.154 -6.412 2.114 1.00 97.88 86 LYS A C 1
ATOM 709 O O . LYS A 1 86 ? -4.346 -6.615 2.348 1.00 97.88 86 LYS A O 1
ATOM 714 N N . SER A 1 87 ? -2.222 -6.359 3.066 1.00 98.38 87 SER A N 1
ATOM 715 C CA . SER A 1 87 ? -2.548 -6.464 4.494 1.00 98.38 87 SER A CA 1
ATOM 716 C C . SER A 1 87 ? -3.542 -5.383 4.913 1.00 98.38 87 SER A C 1
ATOM 718 O O . SER A 1 87 ? -4.523 -5.684 5.588 1.00 98.38 87 SER A O 1
ATOM 720 N N . LEU A 1 88 ? -3.346 -4.147 4.442 1.00 98.62 88 LEU A N 1
ATOM 721 C CA . LEU A 1 88 ? -4.265 -3.043 4.687 1.00 98.62 88 LEU A CA 1
ATOM 722 C C . LEU A 1 88 ? -5.680 -3.368 4.201 1.00 98.62 88 LEU A C 1
ATOM 724 O O . LEU A 1 88 ? -6.619 -3.308 4.991 1.00 98.62 88 LEU A O 1
ATOM 728 N N . VAL A 1 89 ? -5.834 -3.764 2.934 1.00 96.88 89 VAL A N 1
ATOM 729 C CA . VAL A 1 89 ? -7.137 -4.125 2.344 1.00 96.88 89 VAL A CA 1
ATOM 730 C C . VAL A 1 89 ? -7.836 -5.223 3.154 1.00 96.88 89 VAL A C 1
ATOM 732 O O . VAL A 1 89 ? -9.018 -5.097 3.481 1.00 96.88 89 VAL A O 1
ATOM 735 N N . ASP A 1 90 ? -7.113 -6.281 3.530 1.00 97.88 90 ASP A N 1
ATOM 736 C CA . ASP A 1 90 ? -7.692 -7.388 4.298 1.00 97.88 90 ASP A CA 1
ATOM 737 C C . ASP A 1 90 ? -8.117 -6.967 5.702 1.00 97.88 90 ASP A C 1
ATOM 739 O O . ASP A 1 90 ? -9.239 -7.272 6.116 1.00 97.88 90 ASP A O 1
ATOM 743 N N . HIS A 1 91 ? -7.248 -6.256 6.422 1.00 98.50 91 HIS A N 1
ATOM 744 C CA . HIS A 1 91 ? -7.549 -5.765 7.763 1.00 98.50 91 HIS A CA 1
ATOM 745 C C . HIS A 1 91 ? -8.741 -4.808 7.737 1.00 98.50 91 HIS A C 1
ATOM 747 O O . HIS A 1 91 ? -9.634 -4.944 8.570 1.00 98.50 91 HIS A O 1
ATOM 753 N N . THR A 1 92 ? -8.801 -3.908 6.746 1.00 98.00 92 THR A N 1
ATOM 754 C CA . THR A 1 92 ? -9.939 -2.995 6.535 1.00 98.00 92 THR A CA 1
ATOM 755 C C . THR A 1 92 ? -11.235 -3.774 6.457 1.00 98.00 92 THR A C 1
ATOM 757 O O . THR A 1 92 ? -12.141 -3.542 7.248 1.00 98.00 92 THR A O 1
ATOM 760 N N . ARG A 1 93 ? -11.309 -4.735 5.532 1.00 96.75 93 ARG A N 1
ATOM 761 C CA . ARG A 1 93 ? -12.520 -5.516 5.287 1.00 96.75 93 ARG A C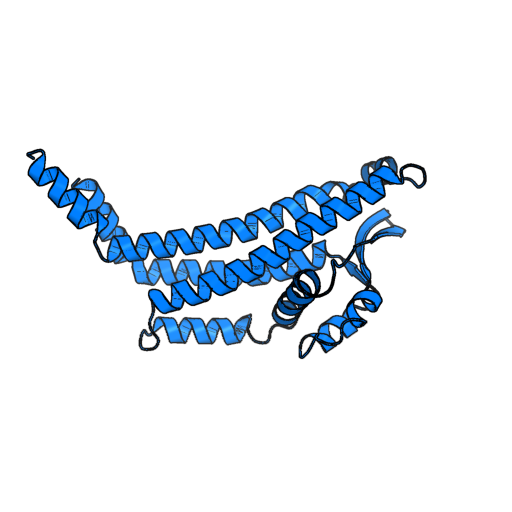A 1
ATOM 762 C C . ARG A 1 93 ? -12.961 -6.274 6.536 1.00 96.75 93 ARG A C 1
ATOM 764 O O . ARG A 1 93 ? -14.143 -6.275 6.863 1.00 96.75 93 ARG A O 1
ATOM 771 N N . VAL A 1 94 ? -12.025 -6.920 7.233 1.00 97.44 94 VAL A N 1
ATOM 772 C CA . VAL A 1 94 ? -12.333 -7.688 8.449 1.00 97.44 94 VAL A CA 1
ATOM 773 C C . VAL A 1 94 ? -12.830 -6.774 9.569 1.00 97.44 94 VAL A C 1
ATOM 775 O O . VAL A 1 94 ? -13.820 -7.101 10.216 1.00 97.44 94 VAL A O 1
ATOM 778 N N . ILE A 1 95 ? -12.167 -5.638 9.797 1.00 97.75 95 ILE A N 1
ATOM 779 C CA . ILE A 1 95 ? -12.524 -4.706 10.873 1.00 97.75 95 ILE A CA 1
ATOM 780 C C . ILE A 1 95 ? -13.850 -4.002 10.570 1.00 97.75 95 ILE A C 1
ATOM 782 O O . ILE A 1 95 ? -14.707 -3.936 11.445 1.00 97.75 95 ILE A O 1
ATOM 786 N N . VAL A 1 96 ? -14.052 -3.532 9.336 1.00 97.25 96 VAL A N 1
ATOM 787 C CA . VAL A 1 96 ? -15.312 -2.905 8.912 1.00 97.25 96 VAL A CA 1
ATOM 788 C C . VAL A 1 96 ? -16.474 -3.880 9.071 1.00 97.25 96 VAL A C 1
ATOM 790 O O . VAL A 1 96 ? -17.459 -3.521 9.696 1.00 97.25 96 VAL A O 1
ATOM 793 N N . ASN A 1 97 ? -16.349 -5.129 8.613 1.00 96.19 97 ASN A N 1
ATOM 794 C CA . ASN A 1 97 ? -17.423 -6.118 8.768 1.00 96.19 97 ASN A CA 1
ATOM 795 C C . ASN A 1 97 ? -17.681 -6.519 10.229 1.00 96.19 97 ASN A C 1
ATOM 797 O O . ASN A 1 97 ? -18.773 -6.980 10.549 1.00 96.19 97 ASN A O 1
ATOM 801 N N . ARG A 1 98 ? -16.679 -6.382 11.106 1.00 95.81 98 ARG A N 1
ATOM 802 C CA . ARG A 1 98 ? -16.832 -6.626 12.544 1.00 95.81 98 ARG A CA 1
ATOM 803 C C . ARG A 1 98 ? -17.596 -5.493 13.227 1.00 95.81 98 ARG A C 1
ATOM 805 O O . ARG A 1 98 ? -18.469 -5.775 14.035 1.00 95.81 98 ARG A O 1
ATOM 812 N N . LEU A 1 99 ? -17.251 -4.242 12.921 1.00 96.88 99 LEU A N 1
ATOM 813 C CA . LEU A 1 99 ? -17.889 -3.060 13.513 1.00 96.88 99 LEU A CA 1
ATOM 814 C C . LEU A 1 99 ? -19.265 -2.771 12.911 1.00 96.88 99 LEU A C 1
ATOM 816 O O . LEU A 1 99 ? -20.163 -2.310 13.607 1.00 96.88 99 LEU A O 1
ATOM 820 N N . TYR A 1 100 ? -19.423 -3.054 11.622 1.00 96.88 100 TYR A N 1
ATOM 821 C CA . TYR A 1 100 ? -20.614 -2.749 10.844 1.00 96.88 100 TYR A CA 1
ATOM 822 C C . TYR A 1 100 ? -21.040 -4.015 10.099 1.00 96.88 100 TYR A C 1
ATOM 824 O O . TYR A 1 100 ? -20.607 -4.241 8.963 1.00 96.88 100 TYR A O 1
ATOM 832 N N . PRO A 1 101 ? -21.853 -4.876 10.734 1.00 94.69 101 PRO A N 1
ATOM 833 C CA . PRO A 1 101 ? -22.445 -6.037 10.079 1.00 94.69 101 PRO A CA 1
ATOM 834 C C . PRO A 1 101 ? -23.269 -5.652 8.838 1.00 94.69 101 PRO A C 1
ATOM 836 O O . PRO A 1 101 ? -23.541 -4.480 8.591 1.00 94.69 101 PRO A O 1
ATOM 839 N N . ALA A 1 102 ? -23.658 -6.633 8.022 1.00 93.44 102 ALA A N 1
ATOM 840 C CA . ALA A 1 102 ? -24.273 -6.384 6.710 1.00 93.44 102 ALA A CA 1
ATOM 841 C C . ALA A 1 102 ? -25.603 -5.600 6.760 1.00 93.44 102 ALA A C 1
ATOM 843 O O . ALA A 1 102 ? -25.963 -4.938 5.788 1.00 93.44 102 ALA A O 1
ATOM 844 N N . ASP A 1 103 ? -26.329 -5.678 7.873 1.00 93.69 103 ASP A N 1
ATOM 845 C CA . ASP A 1 103 ? -27.566 -4.945 8.147 1.00 93.69 103 ASP A CA 1
ATOM 846 C C . ASP A 1 103 ? -27.330 -3.531 8.706 1.00 93.69 103 ASP A C 1
ATOM 848 O O . ASP A 1 103 ? -28.266 -2.737 8.783 1.00 93.69 103 ASP A O 1
ATOM 852 N N . HIS A 1 104 ? -26.087 -3.180 9.046 1.00 96.00 104 HIS A N 1
ATOM 853 C CA . HIS A 1 104 ? -25.723 -1.838 9.485 1.00 96.00 104 HIS A CA 1
ATOM 854 C C . HIS A 1 104 ? -25.684 -0.866 8.293 1.00 96.00 104 HIS A C 1
ATOM 856 O O . HIS A 1 104 ? -25.009 -1.121 7.294 1.00 96.00 104 HIS A O 1
ATOM 862 N N . GLU A 1 105 ? -26.332 0.297 8.417 1.00 94.56 105 GLU A N 1
ATOM 863 C CA . GLU A 1 105 ? -26.455 1.307 7.347 1.00 94.56 105 GLU A CA 1
ATOM 864 C C . GLU A 1 105 ? -25.093 1.703 6.748 1.00 94.56 105 GLU A C 1
ATOM 866 O O . GLU A 1 105 ? -24.903 1.696 5.531 1.00 94.56 105 GLU A O 1
ATOM 871 N N . PHE A 1 106 ? -24.098 1.949 7.607 1.00 96.88 106 PHE A N 1
ATOM 872 C CA . PHE A 1 106 ? -22.746 2.287 7.157 1.00 96.88 106 PHE A CA 1
ATOM 873 C C . PHE A 1 106 ? -22.055 1.185 6.334 1.00 96.88 106 PHE A C 1
ATOM 875 O O . PHE A 1 106 ? -21.197 1.500 5.512 1.00 96.88 106 PHE A O 1
ATOM 882 N N . ASN A 1 107 ? -22.417 -0.097 6.493 1.00 97.00 107 ASN A N 1
ATOM 883 C CA . ASN A 1 107 ? -21.832 -1.147 5.656 1.00 97.00 107 ASN A CA 1
ATOM 884 C C . ASN A 1 107 ? -22.201 -0.920 4.183 1.00 97.00 107 ASN A C 1
ATOM 886 O O . ASN A 1 107 ? -21.331 -0.989 3.318 1.00 97.00 107 ASN A O 1
ATOM 890 N N . GLN A 1 108 ? -23.455 -0.552 3.903 1.00 95.88 108 GLN A N 1
ATOM 891 C CA . GLN A 1 108 ? -23.906 -0.237 2.545 1.00 95.88 108 GLN A CA 1
ATOM 892 C C . GLN A 1 108 ? -23.174 0.987 1.982 1.00 95.88 108 GLN A C 1
ATOM 894 O O . GLN A 1 108 ? -22.707 0.955 0.844 1.00 95.88 108 GLN A O 1
ATOM 899 N N . GLU A 1 109 ? -23.011 2.040 2.791 1.00 97.56 109 GLU A N 1
ATOM 900 C CA . GLU A 1 109 ? -22.232 3.228 2.419 1.00 97.56 109 GLU A CA 1
ATOM 901 C C . GLU A 1 109 ? -20.781 2.858 2.058 1.00 97.56 109 GLU A C 1
ATOM 903 O O . GLU A 1 109 ? -20.274 3.255 1.007 1.00 97.56 109 GLU A O 1
ATOM 908 N N . TYR A 1 110 ? -20.140 2.026 2.883 1.00 97.81 110 TYR A N 1
ATOM 909 C CA . TYR A 1 110 ? -18.794 1.509 2.646 1.00 97.81 110 TYR A CA 1
ATOM 910 C C . TYR A 1 110 ? -18.682 0.686 1.362 1.00 97.81 110 TYR A C 1
ATOM 912 O O . TYR A 1 110 ? -17.764 0.925 0.575 1.00 97.81 110 TYR A O 1
ATOM 920 N N . GLN A 1 111 ? -19.607 -0.245 1.109 1.00 96.81 111 GLN A N 1
ATOM 921 C CA . GLN A 1 111 ? -19.590 -1.029 -0.129 1.00 96.81 111 GLN A CA 1
ATOM 922 C C . GLN A 1 111 ? -19.753 -0.131 -1.359 1.00 96.81 111 GLN A C 1
ATOM 924 O O . GLN A 1 111 ? -19.040 -0.313 -2.346 1.00 96.81 111 GLN A O 1
ATOM 929 N N . ASN A 1 112 ? -20.637 0.869 -1.290 1.00 96.81 112 ASN A N 1
ATOM 930 C CA . ASN A 1 112 ? -20.846 1.822 -2.377 1.00 96.81 112 ASN A CA 1
ATOM 931 C C . ASN A 1 112 ? -19.582 2.640 -2.660 1.00 96.81 112 ASN A C 1
ATOM 933 O O . ASN A 1 112 ? -19.190 2.769 -3.820 1.00 96.81 112 ASN A O 1
ATOM 937 N N . LYS A 1 113 ? -18.909 3.140 -1.616 1.00 97.12 113 LYS A N 1
ATOM 938 C CA . LYS A 1 113 ? -17.653 3.886 -1.762 1.00 97.12 113 LYS A CA 1
ATOM 939 C C . LYS A 1 113 ? -16.529 3.013 -2.318 1.00 97.12 113 LYS A C 1
ATOM 941 O O . LYS A 1 113 ? -15.810 3.437 -3.216 1.00 97.12 113 LYS A O 1
ATOM 946 N N . LEU A 1 114 ? -16.416 1.773 -1.840 1.00 95.88 114 LEU A N 1
ATOM 947 C CA . LEU A 1 114 ? -15.445 0.806 -2.351 1.00 95.88 114 LEU A CA 1
ATOM 948 C C . LEU A 1 114 ? -15.687 0.495 -3.832 1.00 95.88 114 LEU A C 1
ATOM 950 O O . LEU A 1 114 ? -14.726 0.392 -4.593 1.00 95.88 114 LEU A O 1
ATOM 954 N N . GLN A 1 115 ? -16.946 0.366 -4.260 1.00 95.31 115 GLN A N 1
ATOM 955 C CA . GLN A 1 115 ? -17.266 0.174 -5.674 1.00 95.31 115 GLN A CA 1
ATOM 956 C C . GLN A 1 115 ? -16.903 1.405 -6.509 1.00 95.31 115 GLN A C 1
ATOM 958 O O . GLN A 1 115 ? -16.221 1.282 -7.525 1.00 95.31 115 GLN A O 1
ATOM 963 N N . ALA A 1 116 ? -17.327 2.586 -6.061 1.00 94.62 116 ALA A N 1
ATOM 964 C CA . ALA A 1 116 ? -17.107 3.832 -6.783 1.00 94.62 116 ALA A CA 1
ATOM 965 C C . ALA A 1 116 ? -15.614 4.137 -6.985 1.00 94.62 116 ALA A C 1
ATOM 967 O O . ALA A 1 116 ? -15.213 4.501 -8.088 1.00 94.62 116 ALA A O 1
ATOM 968 N N . ASP A 1 117 ? -14.801 3.940 -5.946 1.00 92.94 117 ASP A N 1
ATOM 969 C CA . ASP A 1 117 ? -13.419 4.420 -5.944 1.00 92.94 117 ASP A CA 1
ATOM 970 C C . ASP A 1 117 ? -12.390 3.332 -6.289 1.00 92.94 117 ASP A C 1
ATOM 972 O O . ASP A 1 117 ? -11.357 3.634 -6.884 1.00 92.94 117 ASP A O 1
ATOM 976 N N . LEU A 1 118 ? -12.628 2.068 -5.903 1.00 93.50 118 LEU A N 1
ATOM 977 C CA . LEU A 1 118 ? -11.564 1.051 -5.851 1.00 93.50 118 LEU A CA 1
ATOM 978 C C . LEU A 1 118 ? -11.846 -0.208 -6.672 1.00 93.50 118 LEU A C 1
ATOM 980 O O . LEU A 1 118 ? -10.947 -0.700 -7.355 1.00 93.50 118 LEU A O 1
ATOM 984 N N . ALA A 1 119 ? -13.059 -0.764 -6.622 1.00 90.00 119 ALA A N 1
ATOM 985 C CA . ALA A 1 119 ? -13.321 -2.115 -7.133 1.00 90.00 119 ALA A CA 1
ATOM 986 C C . ALA A 1 119 ? -13.017 -2.269 -8.630 1.00 90.00 119 ALA A C 1
ATOM 988 O O . ALA A 1 119 ? -12.564 -3.327 -9.073 1.00 90.00 119 ALA A O 1
ATOM 989 N N . ASN A 1 120 ? -13.240 -1.207 -9.406 1.00 90.25 120 ASN A N 1
ATOM 990 C CA . ASN A 1 120 ? -12.952 -1.175 -10.836 1.00 90.25 120 ASN A CA 1
ATOM 991 C C . ASN A 1 120 ? -11.760 -0.298 -11.219 1.00 90.25 120 ASN A C 1
ATOM 993 O O . ASN A 1 120 ? -11.467 -0.181 -12.408 1.00 90.25 120 ASN A O 1
ATOM 997 N N . HIS A 1 121 ? -11.034 0.246 -10.240 1.00 94.94 121 HIS A N 1
ATOM 998 C CA . HIS A 1 121 ? -9.874 1.078 -10.512 1.00 94.94 121 HIS A CA 1
ATOM 999 C C . HIS A 1 121 ? -8.752 0.235 -11.155 1.00 94.94 121 HIS A C 1
ATOM 1001 O O . HIS A 1 121 ? -8.306 -0.747 -10.547 1.00 94.94 121 HIS A O 1
ATOM 1007 N N . PRO A 1 122 ? -8.256 0.583 -12.362 1.00 96.12 122 PRO A N 1
ATOM 1008 C CA . PRO A 1 122 ? -7.249 -0.218 -13.066 1.00 96.12 122 PRO A CA 1
ATOM 1009 C C . PRO A 1 122 ? -5.987 -0.469 -12.230 1.00 96.12 122 PRO A C 1
ATOM 1011 O O . PRO A 1 122 ? -5.497 -1.595 -12.156 1.00 96.12 122 PRO A O 1
ATOM 1014 N N . ILE A 1 123 ? -5.530 0.562 -11.518 1.00 96.81 123 ILE A N 1
ATOM 1015 C CA . ILE A 1 123 ? -4.347 0.513 -10.646 1.00 96.81 123 ILE A CA 1
ATOM 1016 C C . ILE A 1 123 ? -4.556 -0.401 -9.446 1.00 96.81 123 ILE A C 1
ATOM 1018 O O . ILE A 1 123 ? -3.671 -1.190 -9.134 1.00 96.81 123 ILE A O 1
ATOM 1022 N N . GLN A 1 124 ? -5.730 -0.365 -8.806 1.00 96.12 124 GLN A N 1
ATOM 1023 C CA . GLN A 1 124 ? -6.050 -1.269 -7.699 1.00 96.12 124 GLN A CA 1
ATOM 1024 C C . GLN A 1 124 ? -5.932 -2.732 -8.145 1.00 96.12 124 GLN A C 1
ATOM 1026 O O . GLN A 1 124 ? -5.288 -3.543 -7.474 1.00 96.12 124 GLN A O 1
ATOM 1031 N N . LYS A 1 125 ? -6.515 -3.065 -9.306 1.00 96.25 125 LYS A N 1
ATOM 1032 C CA . LYS A 1 125 ? -6.433 -4.414 -9.890 1.00 96.25 125 LYS A CA 1
ATOM 1033 C C . LYS A 1 125 ? -4.991 -4.779 -10.241 1.00 96.25 125 LYS A C 1
ATOM 1035 O O . LYS A 1 125 ? -4.551 -5.896 -9.965 1.00 96.25 125 LYS A O 1
ATOM 1040 N N . PHE A 1 126 ? -4.246 -3.841 -10.821 1.00 98.19 126 PHE A N 1
ATOM 1041 C CA . PHE A 1 126 ? -2.851 -4.054 -11.182 1.00 98.19 126 PHE A CA 1
ATOM 1042 C C . PHE A 1 126 ? -1.954 -4.278 -9.966 1.00 98.19 126 PHE A C 1
ATOM 1044 O O . PHE A 1 126 ? -1.239 -5.270 -9.946 1.00 98.19 126 PHE A O 1
ATOM 1051 N N . ILE A 1 127 ? -2.042 -3.453 -8.921 1.00 98.06 127 ILE A N 1
ATOM 1052 C CA . ILE A 1 127 ? -1.264 -3.604 -7.681 1.00 98.06 127 ILE A CA 1
ATOM 1053 C C . ILE A 1 127 ? -1.557 -4.941 -6.997 1.00 98.06 127 ILE A C 1
ATOM 1055 O O . ILE A 1 127 ? -0.631 -5.620 -6.549 1.00 98.06 127 ILE A O 1
ATOM 1059 N N . GLN A 1 128 ? -2.821 -5.375 -6.973 1.00 96.56 128 GLN A N 1
ATOM 1060 C CA . GLN A 1 128 ? -3.181 -6.686 -6.433 1.00 96.56 128 GLN A CA 1
ATOM 1061 C C . GLN A 1 128 ? -2.492 -7.830 -7.194 1.00 96.56 128 GLN A C 1
ATOM 1063 O O . GLN A 1 128 ? -1.953 -8.753 -6.575 1.00 96.56 128 GLN A O 1
ATOM 1068 N N . ASN A 1 129 ? -2.483 -7.776 -8.526 1.00 98.00 129 ASN A N 1
ATOM 1069 C CA . ASN A 1 129 ? -1.839 -8.801 -9.343 1.00 98.00 129 ASN A CA 1
ATOM 1070 C C . ASN A 1 129 ? -0.315 -8.688 -9.351 1.00 98.00 129 ASN A C 1
ATOM 1072 O O . ASN A 1 129 ? 0.355 -9.716 -9.315 1.00 98.00 129 ASN A O 1
ATOM 1076 N N . LEU A 1 130 ? 0.240 -7.479 -9.299 1.00 98.31 130 LEU A N 1
ATOM 1077 C CA . LEU A 1 130 ? 1.673 -7.246 -9.172 1.00 98.31 130 LEU A CA 1
ATOM 1078 C C . LEU A 1 130 ? 2.186 -7.796 -7.841 1.00 98.31 130 LEU A C 1
ATOM 1080 O O . LEU A 1 130 ? 3.194 -8.486 -7.811 1.00 98.31 130 LEU A O 1
ATOM 1084 N N . ARG A 1 131 ? 1.444 -7.618 -6.746 1.00 97.94 131 ARG A N 1
ATOM 1085 C CA . ARG A 1 131 ? 1.739 -8.281 -5.469 1.00 97.94 131 ARG A CA 1
ATOM 1086 C C . ARG A 1 131 ? 1.738 -9.804 -5.605 1.00 97.94 131 ARG A C 1
ATOM 1088 O O . ARG A 1 131 ? 2.631 -10.461 -5.075 1.00 97.94 131 ARG A O 1
ATOM 1095 N N . ASN A 1 132 ? 0.756 -10.378 -6.300 1.00 97.81 132 ASN A N 1
ATOM 1096 C CA . ASN A 1 132 ? 0.702 -11.825 -6.528 1.00 97.81 132 ASN A CA 1
ATOM 1097 C C . ASN A 1 132 ? 1.883 -12.322 -7.374 1.00 97.81 132 ASN A C 1
ATOM 1099 O O . ASN A 1 132 ? 2.456 -13.358 -7.044 1.00 97.81 132 ASN A O 1
ATOM 1103 N N . TYR A 1 133 ? 2.271 -11.584 -8.415 1.00 98.31 133 TYR A N 1
ATOM 1104 C CA . TYR A 1 133 ? 3.492 -11.828 -9.181 1.00 98.31 133 TYR A CA 1
ATOM 1105 C C . TYR A 1 133 ? 4.710 -11.835 -8.246 1.00 98.31 133 TYR A C 1
ATOM 1107 O O . TYR A 1 133 ? 5.402 -12.847 -8.143 1.00 98.31 133 TYR A O 1
ATOM 1115 N N . THR A 1 134 ? 4.887 -10.756 -7.479 1.00 97.62 134 THR A N 1
ATOM 1116 C CA . THR A 1 134 ? 6.023 -10.533 -6.575 1.00 97.62 134 THR A CA 1
ATOM 1117 C C . THR A 1 134 ? 6.160 -11.614 -5.500 1.00 97.62 134 THR A C 1
ATOM 1119 O O . THR A 1 134 ? 7.272 -11.981 -5.132 1.00 97.62 134 THR A O 1
ATOM 1122 N N . GLN A 1 135 ? 5.047 -12.138 -4.977 1.00 96.38 135 GLN A N 1
ATOM 1123 C CA . GLN A 1 135 ? 5.059 -13.104 -3.871 1.00 96.38 135 GLN A CA 1
ATOM 1124 C C . GLN A 1 135 ? 4.970 -14.571 -4.300 1.00 96.38 135 GLN A C 1
ATOM 1126 O O . GLN A 1 135 ? 5.344 -15.452 -3.526 1.00 96.38 135 GLN A O 1
ATOM 1131 N N . HIS A 1 136 ? 4.438 -14.856 -5.490 1.00 96.38 136 HIS A N 1
ATOM 1132 C CA . HIS A 1 136 ? 4.129 -16.228 -5.908 1.00 96.38 136 HIS A CA 1
ATOM 1133 C C . HIS A 1 136 ? 4.745 -16.629 -7.250 1.00 96.38 136 HIS A C 1
ATOM 1135 O O . HIS A 1 136 ? 4.613 -17.789 -7.642 1.00 96.38 136 HIS A O 1
ATOM 1141 N N . TYR A 1 137 ? 5.389 -15.705 -7.963 1.00 96.94 137 TYR A N 1
ATOM 1142 C CA . TYR A 1 137 ? 6.077 -15.994 -9.216 1.00 96.94 137 TYR A CA 1
ATOM 1143 C C . TYR A 1 137 ? 7.557 -15.609 -9.153 1.00 96.94 137 TYR A C 1
ATOM 1145 O O . TYR A 1 137 ? 8.399 -16.501 -9.160 1.00 96.94 137 TYR A O 1
ATOM 1153 N N . THR A 1 138 ? 7.878 -14.316 -9.063 1.00 95.94 138 THR A N 1
ATOM 1154 C CA . THR A 1 138 ? 9.252 -13.809 -8.899 1.00 95.94 138 THR A CA 1
ATOM 1155 C C . THR A 1 138 ? 9.235 -12.330 -8.506 1.00 95.94 138 THR A C 1
ATOM 1157 O O . THR A 1 138 ? 8.214 -11.667 -8.670 1.00 95.94 138 THR A O 1
ATOM 1160 N N . LEU A 1 139 ? 10.358 -11.787 -8.031 1.00 94.06 139 LEU A N 1
ATOM 1161 C CA . LEU A 1 139 ? 10.499 -10.346 -7.804 1.00 94.06 139 LEU A CA 1
ATOM 1162 C C . LEU A 1 139 ? 10.568 -9.583 -9.143 1.00 94.06 139 LEU A C 1
ATOM 1164 O O . LEU A 1 139 ? 11.288 -10.015 -10.048 1.00 94.06 139 LEU A O 1
ATOM 1168 N N . PRO A 1 140 ? 9.854 -8.451 -9.288 1.00 93.81 140 PRO A N 1
ATOM 1169 C CA . PRO A 1 140 ? 10.036 -7.544 -10.411 1.00 93.81 140 PRO A CA 1
ATOM 1170 C C . PRO A 1 140 ? 11.305 -6.724 -10.172 1.00 93.81 140 PRO A C 1
ATOM 1172 O O . PRO A 1 140 ? 11.266 -5.711 -9.479 1.00 93.81 140 PRO A O 1
ATOM 1175 N N . ILE A 1 141 ? 12.432 -7.205 -10.695 1.00 95.44 141 ILE A N 1
ATOM 1176 C CA . ILE A 1 141 ? 13.723 -6.526 -10.558 1.00 95.44 141 ILE A CA 1
ATOM 1177 C C . ILE A 1 141 ? 13.673 -5.222 -11.367 1.00 95.44 141 ILE A C 1
ATOM 1179 O O . ILE A 1 141 ? 13.448 -5.290 -12.578 1.00 95.44 141 ILE A O 1
ATOM 1183 N N . PRO A 1 142 ? 13.814 -4.047 -10.729 1.00 96.62 142 PRO A N 1
ATOM 1184 C CA . PRO A 1 142 ? 13.854 -2.786 -11.437 1.00 96.62 142 PRO A CA 1
ATOM 1185 C C . PRO A 1 142 ? 15.260 -2.515 -11.974 1.00 96.62 142 PRO A C 1
ATOM 1187 O O . PRO A 1 142 ? 16.252 -2.895 -11.359 1.00 96.62 142 PRO A O 1
ATOM 1190 N N . ASP A 1 143 ? 15.335 -1.758 -13.059 1.00 95.00 143 ASP A N 1
ATOM 1191 C CA . ASP A 1 143 ? 16.579 -1.242 -13.614 1.00 95.00 143 ASP A CA 1
ATOM 1192 C C . ASP A 1 143 ? 16.679 0.268 -13.398 1.00 95.00 143 ASP A C 1
ATOM 1194 O O . ASP A 1 143 ? 15.691 1.005 -13.488 1.00 95.00 143 ASP A O 1
ATOM 1198 N N . LEU A 1 144 ? 17.896 0.750 -13.143 1.00 94.88 144 LEU A N 1
ATOM 1199 C CA . LEU A 1 144 ? 18.175 2.180 -13.134 1.00 94.88 144 LEU A CA 1
ATOM 1200 C C . LEU A 1 144 ? 18.216 2.695 -14.576 1.00 94.88 144 LEU A C 1
ATOM 1202 O O . LEU A 1 144 ? 19.164 2.428 -15.314 1.00 94.88 144 LEU A O 1
ATOM 1206 N N . GLN A 1 145 ? 17.214 3.477 -14.964 1.00 92.69 145 GLN A N 1
ATOM 1207 C CA . GLN A 1 145 ? 17.206 4.193 -16.234 1.00 92.69 145 GLN A CA 1
ATOM 1208 C C . GLN A 1 145 ? 17.616 5.650 -16.053 1.00 92.69 145 GLN A C 1
ATOM 1210 O O . GLN A 1 145 ? 17.252 6.311 -15.076 1.00 92.69 145 GLN A O 1
ATOM 1215 N N . ILE A 1 146 ? 18.354 6.140 -17.045 1.00 90.81 146 ILE A N 1
ATOM 1216 C CA . ILE A 1 146 ? 18.859 7.504 -17.124 1.00 90.81 146 ILE A CA 1
ATOM 1217 C C . ILE A 1 146 ? 18.289 8.136 -18.391 1.00 90.81 146 ILE A C 1
ATOM 1219 O O . ILE A 1 146 ? 18.626 7.720 -19.500 1.00 90.81 146 ILE A O 1
ATOM 1223 N N . ALA A 1 147 ? 17.436 9.143 -18.228 1.00 88.12 147 ALA A N 1
ATOM 1224 C CA . ALA A 1 147 ? 16.920 9.936 -19.334 1.00 88.12 147 ALA A CA 1
ATOM 1225 C C . ALA A 1 147 ? 17.722 11.236 -19.469 1.00 88.12 147 ALA A C 1
ATOM 1227 O O . ALA A 1 147 ? 17.947 11.943 -18.485 1.00 88.12 147 ALA A O 1
ATOM 1228 N N . PHE A 1 148 ? 18.132 11.550 -20.698 1.00 84.19 148 PHE A N 1
ATOM 1229 C CA . PHE A 1 148 ? 18.852 12.774 -21.041 1.00 84.19 148 PHE A CA 1
ATOM 1230 C C . PHE A 1 148 ? 17.881 13.750 -21.720 1.00 84.19 148 PHE A C 1
ATOM 1232 O O . PHE A 1 148 ? 17.526 13.553 -22.882 1.00 8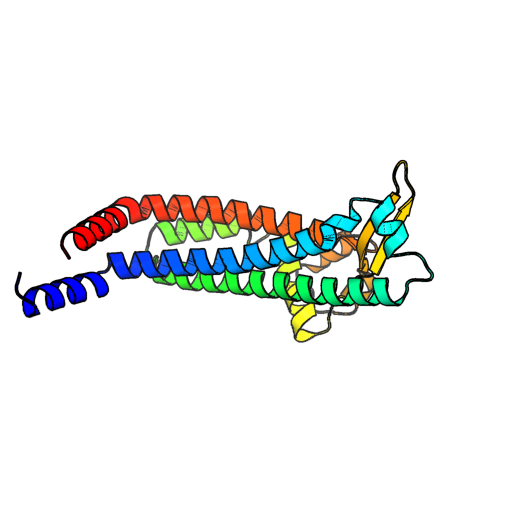4.19 148 PHE A O 1
ATOM 1239 N N . GLY A 1 149 ? 17.415 14.758 -20.978 1.00 79.81 149 GLY A N 1
ATOM 1240 C CA . GLY A 1 149 ? 16.588 15.863 -21.477 1.00 79.81 149 GLY A CA 1
ATOM 1241 C C . GLY A 1 149 ? 17.254 17.220 -21.225 1.00 79.81 149 GLY A C 1
ATOM 1242 O O . GLY A 1 149 ? 18.480 17.309 -21.255 1.00 79.81 149 GLY A O 1
ATOM 1243 N N . GLU A 1 150 ? 16.455 18.261 -20.953 1.00 78.25 150 GLU A N 1
ATOM 1244 C CA . GLU A 1 150 ? 16.969 19.544 -20.428 1.00 78.25 150 GLU A CA 1
ATOM 1245 C C . GLU A 1 150 ? 17.705 19.336 -19.096 1.00 78.25 150 GLU A C 1
ATOM 1247 O O . GLU A 1 150 ? 18.786 19.884 -18.898 1.00 78.25 150 GLU A O 1
ATOM 1252 N N . ASP A 1 151 ? 17.167 18.443 -18.260 1.00 81.62 151 ASP A N 1
ATOM 1253 C CA . ASP A 1 151 ? 17.817 17.896 -17.075 1.00 81.62 151 ASP A CA 1
ATOM 1254 C C . ASP A 1 151 ? 18.018 16.377 -17.217 1.00 81.62 151 ASP A C 1
ATOM 1256 O O . ASP A 1 151 ? 17.282 15.675 -17.920 1.00 81.62 151 ASP A O 1
ATOM 1260 N N . MET A 1 152 ? 19.027 15.851 -16.522 1.00 87.12 152 MET A N 1
ATOM 1261 C CA . MET A 1 152 ? 19.271 14.412 -16.409 1.00 87.12 152 MET A CA 1
ATOM 1262 C C . MET A 1 152 ? 18.339 13.817 -15.347 1.00 87.12 152 MET A C 1
ATOM 1264 O O . MET A 1 152 ? 18.352 14.264 -14.204 1.00 87.12 152 MET A O 1
ATOM 1268 N N . LYS A 1 153 ? 17.549 12.794 -15.692 1.00 89.56 153 LYS A N 1
ATOM 1269 C CA . LYS A 1 153 ? 16.604 12.153 -14.761 1.00 89.56 153 LYS A CA 1
ATOM 1270 C C . LYS A 1 153 ? 16.981 10.696 -14.520 1.00 89.56 153 LYS A C 1
ATOM 1272 O O . LYS A 1 153 ? 17.128 9.932 -15.471 1.00 89.56 153 LYS A O 1
ATOM 1277 N N . PHE A 1 154 ? 17.082 10.312 -13.251 1.00 93.50 154 PHE A N 1
ATOM 1278 C CA . PHE A 1 154 ? 17.314 8.935 -12.824 1.00 93.50 154 PHE A CA 1
ATOM 1279 C C . PHE A 1 154 ? 16.009 8.336 -12.303 1.00 93.50 154 PHE A C 1
ATOM 1281 O O . PHE A 1 154 ? 15.329 8.945 -11.479 1.00 93.50 154 PHE A O 1
ATOM 1288 N N . THR A 1 155 ? 15.647 7.144 -12.773 1.00 94.50 155 THR A N 1
ATOM 1289 C CA . THR A 1 155 ? 14.419 6.457 -12.342 1.00 94.50 155 THR A CA 1
ATOM 1290 C C . THR A 1 155 ? 14.626 4.957 -12.238 1.00 94.50 155 THR A C 1
ATOM 1292 O O . THR A 1 155 ? 15.240 4.370 -13.125 1.00 94.50 155 THR A O 1
ATOM 1295 N N . MET A 1 156 ? 14.048 4.339 -11.209 1.00 97.12 156 MET A N 1
ATOM 1296 C CA . MET A 1 156 ? 13.954 2.883 -11.102 1.00 97.12 156 MET A CA 1
ATOM 1297 C C . MET A 1 156 ? 12.728 2.390 -11.874 1.00 97.12 156 MET A C 1
ATOM 1299 O O . MET A 1 156 ? 11.592 2.719 -11.523 1.00 97.12 156 MET A O 1
ATOM 1303 N N . GLN A 1 157 ? 12.965 1.632 -12.938 1.00 97.75 157 GLN A N 1
ATOM 1304 C CA . GLN A 1 157 ? 11.961 1.242 -13.925 1.00 97.75 157 GLN A CA 1
ATOM 1305 C C . GLN A 1 157 ? 11.779 -0.273 -13.935 1.00 97.75 157 GLN A C 1
ATOM 1307 O O . GLN A 1 157 ? 12.754 -1.009 -13.856 1.00 97.75 157 GLN A O 1
ATOM 1312 N N . ILE A 1 158 ? 10.543 -0.745 -14.059 1.00 98.19 158 ILE A N 1
ATOM 1313 C CA . ILE A 1 158 ? 10.223 -2.170 -14.198 1.00 98.19 158 ILE A CA 1
ATOM 1314 C C . ILE A 1 158 ? 9.861 -2.448 -15.657 1.00 98.19 158 ILE A C 1
ATOM 1316 O O . ILE A 1 158 ? 8.981 -1.783 -16.205 1.00 98.19 158 ILE A O 1
ATOM 1320 N N . ASP A 1 159 ? 10.517 -3.436 -16.269 1.00 97.50 159 ASP A N 1
ATOM 1321 C CA . ASP A 1 159 ? 10.238 -3.883 -17.639 1.00 97.50 159 ASP A CA 1
ATOM 1322 C C . ASP A 1 159 ? 8.894 -4.631 -17.711 1.00 97.50 159 ASP A C 1
ATOM 1324 O O . ASP A 1 159 ? 8.678 -5.659 -17.055 1.00 97.50 159 ASP A O 1
ATOM 1328 N N . THR A 1 160 ? 7.971 -4.129 -18.534 1.00 97.75 160 THR A N 1
ATOM 1329 C CA . THR A 1 160 ? 6.652 -4.747 -18.712 1.00 97.75 160 THR A CA 1
ATOM 1330 C C . THR A 1 160 ? 6.734 -6.072 -19.463 1.00 97.75 160 THR A C 1
ATOM 1332 O O . THR A 1 160 ? 5.900 -6.950 -19.230 1.00 97.75 160 THR A O 1
ATOM 1335 N N . LYS A 1 161 ? 7.747 -6.283 -20.314 1.00 97.00 161 LYS A N 1
ATOM 1336 C CA . LYS A 1 161 ? 7.954 -7.539 -21.053 1.00 97.00 161 LYS A CA 1
ATOM 1337 C C . LYS A 1 161 ? 8.253 -8.687 -20.105 1.00 97.00 161 LYS A C 1
ATOM 1339 O O . LYS A 1 161 ? 7.724 -9.782 -20.301 1.00 97.00 161 LYS A O 1
ATOM 1344 N N . GLU A 1 162 ? 9.043 -8.440 -19.062 1.00 96.88 162 GLU A N 1
ATOM 1345 C CA . GLU A 1 162 ? 9.309 -9.425 -18.010 1.00 96.88 162 GLU A CA 1
ATOM 1346 C C . GLU A 1 162 ? 8.031 -9.762 -17.235 1.00 96.88 162 GLU A C 1
ATOM 1348 O O . GLU A 1 162 ? 7.697 -10.939 -17.072 1.00 96.88 162 GLU A O 1
ATOM 1353 N N . LEU A 1 163 ? 7.247 -8.747 -16.857 1.00 97.81 163 LEU A N 1
ATOM 1354 C CA . LEU A 1 163 ? 5.954 -8.943 -16.195 1.00 97.81 163 LEU A CA 1
ATOM 1355 C C . LEU A 1 163 ? 4.978 -9.763 -17.054 1.00 97.81 163 LEU A C 1
ATOM 1357 O O . LEU A 1 163 ? 4.333 -10.692 -16.558 1.00 97.81 163 LEU A O 1
ATOM 1361 N N . LEU A 1 164 ? 4.891 -9.470 -18.353 1.00 97.12 164 LEU A N 1
ATOM 1362 C CA . LEU A 1 164 ? 3.992 -10.135 -19.304 1.00 97.12 164 LEU A CA 1
ATOM 1363 C C . LEU A 1 164 ? 4.305 -11.629 -19.514 1.00 97.12 164 LEU A C 1
ATOM 1365 O O . LEU A 1 164 ? 3.446 -12.360 -20.018 1.00 97.12 164 LEU A O 1
ATOM 1369 N N . LYS A 1 165 ? 5.473 -12.127 -19.078 1.00 96.81 165 LYS A N 1
ATOM 1370 C CA . LYS A 1 165 ? 5.771 -13.574 -19.054 1.00 96.81 165 LYS A CA 1
ATOM 1371 C C . LYS A 1 165 ? 4.848 -14.336 -18.102 1.00 96.81 165 LYS A C 1
ATOM 1373 O O . LYS A 1 165 ? 4.526 -15.504 -18.346 1.00 96.81 165 LYS A O 1
ATOM 1378 N N . TRP A 1 166 ? 4.379 -13.689 -17.035 1.00 98.00 166 TRP A N 1
ATOM 1379 C CA . TRP A 1 166 ? 3.398 -14.274 -16.130 1.00 98.00 166 TRP A CA 1
ATOM 1380 C C . TRP A 1 166 ? 1.992 -14.170 -16.722 1.00 98.00 166 TRP A C 1
ATOM 1382 O O . TRP A 1 166 ? 1.487 -13.093 -16.997 1.00 98.00 166 TRP A O 1
ATOM 1392 N N . LYS A 1 167 ? 1.307 -15.300 -16.912 1.00 95.50 167 LYS A N 1
ATOM 1393 C CA . LYS A 1 167 ? 0.015 -15.325 -17.630 1.00 95.50 167 LYS A CA 1
ATOM 1394 C C . LYS A 1 167 ? -1.206 -14.990 -16.763 1.00 95.50 167 LYS A C 1
ATOM 1396 O O . LYS A 1 167 ? -2.314 -14.924 -17.286 1.00 95.50 167 LYS A O 1
ATOM 1401 N N . LYS A 1 168 ? -1.040 -14.813 -15.446 1.00 96.88 168 LYS A N 1
ATOM 1402 C CA . LYS A 1 168 ? -2.156 -14.704 -14.483 1.00 96.88 168 LYS A CA 1
ATOM 1403 C C . LYS A 1 168 ? -2.527 -13.254 -14.120 1.00 96.88 168 LYS A C 1
ATOM 1405 O O . LYS A 1 168 ? -3.017 -13.011 -13.024 1.00 96.88 168 LYS A O 1
ATOM 1410 N N . TRP A 1 169 ? -2.348 -12.307 -15.045 1.00 97.19 169 TRP A N 1
ATOM 1411 C CA . TRP A 1 169 ? -2.740 -10.899 -14.858 1.00 97.19 169 TRP A CA 1
ATOM 1412 C C . TRP A 1 169 ? -4.255 -10.648 -14.887 1.00 97.19 169 TRP A C 1
ATOM 1414 O O . TRP A 1 169 ? -4.692 -9.595 -14.438 1.00 97.19 169 TRP A O 1
ATOM 1424 N N . GLY A 1 170 ? -5.067 -11.575 -15.412 1.00 95.31 170 GLY A N 1
ATOM 1425 C CA . GLY A 1 170 ? -6.530 -11.431 -15.457 1.00 95.31 170 GLY A CA 1
ATOM 1426 C C . GLY A 1 170 ? -6.981 -10.055 -15.967 1.00 95.31 170 GLY A C 1
ATOM 1427 O O . GLY A 1 170 ? -6.455 -9.548 -16.959 1.00 95.31 170 GLY A O 1
ATOM 1428 N N . ASP A 1 171 ? -7.900 -9.425 -15.238 1.00 94.00 171 ASP A N 1
ATOM 1429 C CA . ASP A 1 171 ? -8.498 -8.133 -15.597 1.00 94.00 171 ASP A CA 1
ATOM 1430 C C . ASP A 1 171 ? -7.537 -6.937 -15.505 1.00 94.00 171 ASP A C 1
ATOM 1432 O O . ASP A 1 171 ? -7.866 -5.856 -15.989 1.00 94.00 171 ASP A O 1
ATOM 1436 N N . SER A 1 172 ? -6.353 -7.089 -14.899 1.00 96.88 172 SER A N 1
ATOM 1437 C CA . SER A 1 172 ? -5.349 -6.018 -14.873 1.00 96.88 172 SER A CA 1
ATOM 1438 C C . SER A 1 172 ? -4.418 -6.040 -16.086 1.00 96.88 172 SER A C 1
ATOM 1440 O O . SER A 1 172 ? -3.571 -5.158 -16.214 1.00 96.88 172 SER A O 1
ATOM 1442 N N . LYS A 1 173 ? -4.534 -7.043 -16.968 1.00 97.25 173 LYS A N 1
ATOM 1443 C CA . LYS A 1 173 ? -3.676 -7.165 -18.153 1.00 97.25 173 LYS A CA 1
ATOM 1444 C C . LYS A 1 173 ? -3.772 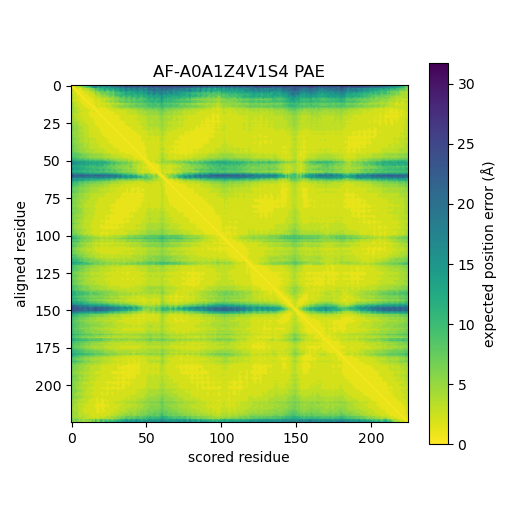-5.956 -19.098 1.00 97.25 173 LYS A C 1
ATOM 1446 O O . LYS A 1 173 ? -2.711 -5.473 -19.481 1.00 97.25 173 LYS A O 1
ATOM 1451 N N . PRO A 1 174 ? -4.966 -5.408 -19.417 1.00 96.81 174 PRO A N 1
ATOM 1452 C CA . PRO A 1 174 ? -5.057 -4.240 -20.295 1.00 96.81 174 PRO A CA 1
ATOM 1453 C C . PRO A 1 174 ? -4.341 -3.010 -19.726 1.00 96.81 174 PRO A C 1
ATOM 1455 O O . PRO A 1 174 ? -3.747 -2.244 -20.473 1.00 96.81 174 PRO A O 1
ATOM 1458 N N . TYR A 1 175 ? -4.357 -2.834 -18.399 1.00 97.44 175 TYR A N 1
ATOM 1459 C CA . TYR A 1 175 ? -3.598 -1.766 -17.749 1.00 97.44 175 TYR A CA 1
ATOM 1460 C C . TYR A 1 175 ? -2.091 -1.958 -17.950 1.00 97.44 175 TYR A C 1
ATOM 1462 O O . TYR A 1 175 ? -1.425 -1.034 -18.400 1.00 97.44 175 TYR A O 1
ATOM 1470 N N . LEU A 1 176 ? -1.573 -3.167 -17.694 1.00 97.69 176 LEU A N 1
ATOM 1471 C CA . LEU A 1 176 ? -0.156 -3.492 -17.900 1.00 97.69 176 LEU A CA 1
ATOM 1472 C C . LEU A 1 176 ? 0.286 -3.271 -19.355 1.00 97.69 176 LEU A C 1
ATOM 1474 O O . LEU A 1 176 ? 1.350 -2.711 -19.589 1.00 97.69 176 LEU A O 1
ATOM 1478 N N . GLU A 1 177 ? -0.529 -3.675 -20.329 1.00 96.38 177 GLU A N 1
ATOM 1479 C CA . GLU A 1 177 ? -0.229 -3.488 -21.757 1.00 96.38 177 GLU A CA 1
ATOM 1480 C C . GLU A 1 177 ? -0.204 -2.007 -22.174 1.00 96.38 177 GLU A C 1
ATOM 1482 O O . GLU A 1 177 ? 0.518 -1.643 -23.100 1.00 96.38 177 GLU A O 1
ATOM 1487 N N . ASN A 1 178 ? -0.932 -1.141 -21.464 1.00 96.81 178 ASN A N 1
ATOM 1488 C CA . ASN A 1 178 ? -0.965 0.299 -21.720 1.00 96.81 178 ASN A CA 1
ATOM 1489 C C . ASN A 1 178 ? 0.180 1.080 -21.047 1.00 96.81 178 ASN A C 1
ATOM 1491 O O . ASN A 1 178 ? 0.354 2.257 -21.355 1.00 96.81 178 ASN A O 1
ATOM 1495 N N . LEU A 1 179 ? 0.967 0.458 -20.157 1.00 95.31 179 LEU A N 1
ATOM 1496 C CA . LEU A 1 179 ? 2.104 1.112 -19.486 1.00 95.31 179 LEU A CA 1
ATOM 1497 C C . LEU A 1 179 ? 3.317 1.334 -20.411 1.00 95.31 179 LEU A C 1
ATOM 1499 O O . LEU A 1 179 ? 4.256 2.021 -20.023 1.00 95.31 179 LEU A O 1
ATOM 1503 N N . GLY A 1 180 ? 3.308 0.776 -21.626 1.00 94.56 180 GLY A N 1
ATOM 1504 C CA . GLY A 1 180 ? 4.444 0.824 -22.550 1.00 94.56 180 GLY A CA 1
ATOM 1505 C C . GLY A 1 180 ? 5.501 -0.239 -22.238 1.00 94.56 180 GLY A C 1
ATOM 1506 O O . GLY A 1 180 ? 5.176 -1.304 -21.718 1.00 94.56 180 GLY A O 1
ATOM 1507 N N . ASP A 1 181 ? 6.765 0.025 -22.585 1.00 96.38 181 ASP A N 1
ATOM 1508 C CA . ASP A 1 181 ? 7.879 -0.926 -22.402 1.00 96.38 181 ASP A CA 1
ATOM 1509 C C . ASP A 1 181 ? 8.362 -1.027 -20.943 1.00 96.38 181 ASP A C 1
ATOM 1511 O O . ASP A 1 181 ? 8.820 -2.080 -20.509 1.00 96.38 181 ASP A O 1
ATOM 1515 N N . SER A 1 1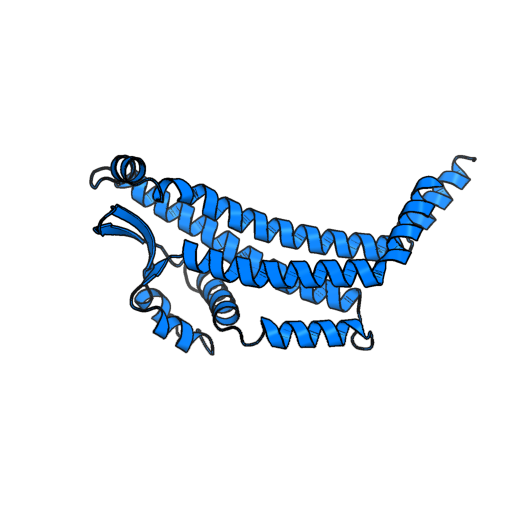82 ? 8.267 0.054 -20.169 1.00 97.06 182 SER A N 1
ATOM 1516 C CA . SER A 1 182 ? 8.632 0.072 -18.751 1.00 97.06 182 SER A CA 1
ATOM 1517 C C . SER A 1 182 ? 7.874 1.160 -18.000 1.00 97.06 182 SER A C 1
ATOM 1519 O O . SER A 1 182 ? 7.409 2.123 -18.607 1.00 97.06 182 SER A O 1
ATOM 1521 N N . PHE A 1 183 ? 7.782 1.035 -16.677 1.00 97.19 183 PHE A N 1
ATOM 1522 C CA . PHE A 1 183 ? 7.186 2.065 -15.822 1.00 97.19 183 PHE A CA 1
ATOM 1523 C C . PHE A 1 183 ? 7.996 2.304 -14.546 1.00 97.19 183 PHE A C 1
ATOM 1525 O O . PHE A 1 183 ? 8.654 1.405 -14.018 1.00 97.19 183 PHE A O 1
ATOM 1532 N N . SER A 1 184 ? 7.908 3.530 -14.029 1.00 96.88 184 SER A N 1
ATOM 1533 C CA . SER A 1 184 ? 8.555 3.945 -12.786 1.00 96.88 184 SER A CA 1
ATOM 1534 C C . SER A 1 184 ? 7.835 3.327 -11.594 1.00 96.88 184 SER A C 1
ATOM 1536 O O . SER A 1 184 ? 6.637 3.549 -11.393 1.00 96.88 184 SER A O 1
ATOM 1538 N N . LEU A 1 185 ? 8.564 2.571 -10.771 1.00 96.56 185 LEU A N 1
ATOM 1539 C CA . LEU A 1 185 ? 7.980 1.961 -9.572 1.00 96.56 185 LEU A CA 1
ATOM 1540 C C . LEU A 1 185 ? 7.555 3.018 -8.539 1.00 96.56 185 LEU A C 1
ATOM 1542 O O . LEU A 1 185 ? 6.580 2.815 -7.820 1.00 96.56 185 LEU A O 1
ATOM 1546 N N . VAL A 1 186 ? 8.261 4.155 -8.495 1.00 96.75 186 VAL A N 1
ATOM 1547 C CA . VAL A 1 186 ? 7.965 5.290 -7.606 1.00 96.75 186 VAL A CA 1
ATOM 1548 C C . VAL A 1 186 ? 6.672 5.974 -8.028 1.00 96.75 186 VAL A C 1
ATOM 1550 O O . VAL A 1 186 ? 5.827 6.243 -7.178 1.00 96.75 186 VAL A O 1
ATOM 1553 N N . ASP A 1 187 ? 6.493 6.207 -9.330 1.00 96.94 187 ASP A N 1
ATOM 1554 C CA . ASP A 1 187 ? 5.291 6.866 -9.849 1.00 96.94 187 ASP A CA 1
ATOM 1555 C C . ASP A 1 187 ? 4.060 5.978 -9.630 1.00 96.94 187 ASP A C 1
ATOM 1557 O O . ASP A 1 187 ? 3.047 6.449 -9.117 1.00 96.94 187 ASP A O 1
ATOM 1561 N N . LEU A 1 188 ? 4.184 4.669 -9.886 1.00 98.19 188 LEU A N 1
ATOM 1562 C CA . LEU A 1 188 ? 3.129 3.701 -9.580 1.00 98.19 188 LEU A CA 1
ATOM 1563 C C . LEU A 1 188 ? 2.788 3.668 -8.079 1.00 98.19 188 LEU A C 1
ATOM 1565 O O . LEU A 1 188 ? 1.612 3.612 -7.712 1.00 98.19 188 LEU A O 1
ATOM 1569 N N . ALA A 1 189 ? 3.803 3.670 -7.207 1.00 98.44 189 ALA A N 1
ATOM 1570 C CA . ALA A 1 189 ? 3.593 3.670 -5.762 1.00 98.44 189 ALA A CA 1
ATOM 1571 C C . ALA A 1 189 ? 2.880 4.947 -5.296 1.00 98.44 189 ALA A C 1
ATOM 1573 O O . ALA A 1 189 ? 1.957 4.850 -4.491 1.00 98.44 189 ALA A O 1
ATOM 1574 N N . ASN A 1 190 ? 3.264 6.111 -5.829 1.00 98.50 190 ASN A N 1
ATOM 1575 C CA . ASN A 1 190 ? 2.634 7.402 -5.540 1.00 98.50 190 ASN A CA 1
ATOM 1576 C C . ASN A 1 190 ? 1.165 7.424 -5.964 1.00 98.50 190 ASN A C 1
ATOM 1578 O O . ASN A 1 190 ? 0.298 7.798 -5.176 1.00 98.50 190 ASN A O 1
ATOM 1582 N N . GLU A 1 191 ? 0.881 6.982 -7.187 1.00 98.06 191 GLU A N 1
ATOM 1583 C CA . GLU A 1 191 ? -0.474 6.975 -7.732 1.00 98.06 191 GLU A CA 1
ATOM 1584 C C . GLU A 1 191 ? -1.399 6.056 -6.923 1.00 98.06 191 GLU A C 1
ATOM 1586 O O . GLU A 1 191 ? -2.493 6.456 -6.523 1.00 98.06 191 GLU A O 1
ATOM 1591 N N . TYR A 1 192 ? -0.933 4.848 -6.588 1.00 98.50 192 TYR A N 1
ATOM 1592 C CA . TYR A 1 192 ? -1.688 3.942 -5.723 1.00 98.50 192 TYR A CA 1
ATOM 1593 C C . TYR A 1 192 ? -1.858 4.488 -4.302 1.00 98.50 192 TYR A C 1
ATOM 1595 O O . TYR A 1 192 ? -2.943 4.394 -3.727 1.00 98.50 192 TYR A O 1
ATOM 1603 N N . TYR A 1 193 ? -0.796 5.049 -3.720 1.00 98.69 193 TYR A N 1
ATOM 1604 C CA . TYR A 1 193 ? -0.839 5.602 -2.372 1.00 98.69 193 TYR A CA 1
ATOM 1605 C C . TYR A 1 193 ? -1.868 6.732 -2.263 1.00 98.69 193 TYR A C 1
ATOM 1607 O O . TYR A 1 193 ? -2.653 6.721 -1.317 1.00 98.69 193 TYR A O 1
ATOM 1615 N N . GLN A 1 194 ? -1.942 7.628 -3.252 1.00 98.25 194 GLN A N 1
ATOM 1616 C CA . GLN A 1 194 ? -2.930 8.709 -3.282 1.00 98.25 194 GLN A CA 1
ATOM 1617 C C . GLN A 1 194 ? -4.370 8.171 -3.262 1.00 98.25 194 GLN A C 1
ATOM 1619 O O . GLN A 1 194 ? -5.167 8.584 -2.422 1.00 98.25 194 GLN A O 1
ATOM 1624 N N . ILE A 1 195 ? -4.678 7.180 -4.109 1.00 97.56 195 ILE A N 1
ATOM 1625 C CA . ILE A 1 195 ? -5.999 6.529 -4.163 1.00 97.56 195 ILE A CA 1
ATOM 1626 C C . ILE A 1 195 ? -6.389 5.950 -2.794 1.00 97.56 195 ILE A C 1
ATOM 1628 O O . ILE A 1 195 ? -7.511 6.133 -2.314 1.00 97.56 195 ILE A O 1
ATOM 1632 N N . ILE A 1 196 ? -5.457 5.246 -2.147 1.00 98.31 196 ILE A N 1
ATOM 1633 C CA . ILE A 1 196 ? -5.698 4.637 -0.837 1.00 98.31 196 ILE A CA 1
ATOM 1634 C C . ILE A 1 196 ? -5.813 5.696 0.258 1.00 98.31 196 ILE A C 1
ATOM 1636 O O . ILE A 1 196 ? -6.673 5.566 1.130 1.00 98.31 196 ILE A O 1
ATOM 1640 N N . GLN A 1 197 ? -4.983 6.739 0.229 1.00 98.00 197 GLN A N 1
ATOM 1641 C CA . GLN A 1 197 ? -5.045 7.835 1.189 1.00 98.00 197 GLN A CA 1
ATOM 1642 C C . GLN A 1 197 ? -6.407 8.532 1.132 1.00 98.00 197 GLN A C 1
ATOM 1644 O O . GLN A 1 197 ? -7.024 8.709 2.182 1.00 98.00 197 GLN A O 1
ATOM 1649 N N . ASP A 1 198 ? -6.906 8.864 -0.058 1.00 97.56 198 ASP A N 1
ATOM 1650 C CA . ASP A 1 198 ? -8.196 9.543 -0.226 1.00 97.56 198 ASP A CA 1
ATOM 1651 C C . ASP A 1 198 ? -9.357 8.698 0.314 1.00 97.56 198 ASP A C 1
ATOM 1653 O O . ASP A 1 198 ? -10.210 9.190 1.061 1.00 97.56 198 ASP A O 1
ATOM 1657 N N . PHE A 1 199 ? -9.343 7.391 0.029 1.00 98.19 199 PHE A N 1
ATOM 1658 C CA . PHE A 1 199 ? -10.313 6.457 0.600 1.00 98.19 199 PHE A CA 1
ATOM 1659 C C . PHE A 1 199 ? -10.241 6.419 2.135 1.00 98.19 199 PHE A C 1
ATOM 1661 O O . PHE A 1 199 ? -11.268 6.384 2.816 1.00 98.19 199 PHE A O 1
ATOM 1668 N N . TYR A 1 200 ? -9.034 6.440 2.703 1.00 98.00 200 TYR A N 1
ATOM 1669 C CA . TYR A 1 200 ? -8.822 6.366 4.148 1.00 98.00 200 TYR A CA 1
ATOM 1670 C C . TYR A 1 200 ? -9.160 7.651 4.899 1.00 98.00 200 TYR A C 1
ATOM 1672 O O . TYR A 1 200 ? -9.613 7.569 6.046 1.00 98.00 200 TYR A O 1
ATOM 1680 N N . VAL A 1 201 ? -8.972 8.815 4.273 1.00 98.19 201 VAL A N 1
ATOM 1681 C CA . VAL A 1 201 ? -9.451 10.102 4.795 1.00 98.19 201 VAL A CA 1
ATOM 1682 C C . VAL A 1 201 ? -10.965 10.031 4.963 1.00 98.19 201 VAL A C 1
ATOM 1684 O O . VAL A 1 201 ? -11.458 10.168 6.083 1.00 98.19 201 VAL A O 1
ATOM 1687 N N . TRP A 1 202 ? -11.686 9.671 3.895 1.00 98.44 202 TRP A N 1
ATOM 1688 C CA . TRP A 1 202 ? -13.139 9.500 3.943 1.00 98.44 202 TRP A CA 1
ATOM 1689 C C . TRP A 1 202 ? -13.572 8.467 4.997 1.00 98.44 202 TRP A C 1
ATOM 1691 O O . TRP A 1 202 ? -14.446 8.746 5.821 1.00 98.44 202 TRP A O 1
ATOM 1701 N N . LEU A 1 203 ? -12.947 7.283 5.017 1.00 98.25 203 LEU A N 1
ATOM 1702 C CA . LEU A 1 203 ? -13.319 6.206 5.939 1.00 98.25 203 LEU A CA 1
ATOM 1703 C C . LEU A 1 203 ? -13.155 6.648 7.397 1.00 98.25 203 LEU A C 1
ATOM 1705 O O . LEU A 1 203 ? -14.051 6.437 8.213 1.00 98.25 203 LEU A O 1
ATOM 1709 N N . THR A 1 204 ? -12.033 7.294 7.716 1.00 97.12 204 THR A N 1
ATOM 1710 C CA . THR A 1 204 ? -11.734 7.753 9.077 1.00 97.12 204 THR A CA 1
ATOM 1711 C C . THR A 1 204 ? -12.702 8.850 9.521 1.00 97.12 204 THR A C 1
ATOM 1713 O O . THR A 1 204 ? -13.180 8.815 10.655 1.00 97.12 204 THR A O 1
ATOM 1716 N N . GLU A 1 205 ? -13.035 9.796 8.640 1.00 97.81 205 GLU A N 1
ATOM 1717 C CA . GLU A 1 205 ? -14.018 10.847 8.925 1.00 97.81 205 GLU A CA 1
ATOM 1718 C C . GLU A 1 205 ? -15.407 10.262 9.196 1.00 97.81 205 GLU A C 1
ATOM 1720 O O . GLU A 1 205 ? -16.063 10.631 10.174 1.00 97.81 205 GLU A O 1
ATOM 1725 N N . ARG A 1 206 ? -15.861 9.305 8.379 1.00 97.81 206 ARG A N 1
ATOM 1726 C CA . ARG A 1 206 ? -17.162 8.651 8.588 1.00 97.81 206 ARG A CA 1
ATOM 1727 C C . ARG A 1 206 ? -17.204 7.847 9.881 1.00 97.81 206 ARG A C 1
ATOM 1729 O O . ARG A 1 206 ? -18.149 8.008 10.650 1.00 97.81 206 ARG A O 1
ATOM 1736 N N . GLN A 1 207 ? -16.170 7.061 10.171 1.00 97.50 207 GLN A N 1
ATOM 1737 C CA . GLN A 1 207 ? -16.073 6.308 11.425 1.00 97.50 207 GLN A CA 1
ATOM 1738 C C . GLN A 1 207 ? -16.041 7.227 12.652 1.00 97.50 207 GLN A C 1
ATOM 1740 O O . GLN A 1 207 ? -16.662 6.911 13.666 1.00 97.50 207 GLN A O 1
ATOM 1745 N N . HIS A 1 208 ? -15.356 8.372 12.565 1.00 96.62 208 HIS A N 1
ATOM 1746 C CA . HIS A 1 208 ? -15.346 9.361 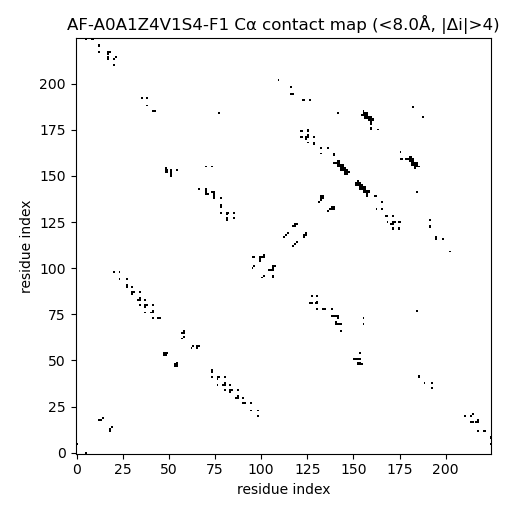13.640 1.00 96.62 208 HIS A CA 1
ATOM 1747 C C . HIS A 1 208 ? -16.739 9.938 13.897 1.00 96.62 208 HIS A C 1
ATOM 1749 O O . HIS A 1 208 ? -17.152 10.011 15.050 1.00 96.62 208 HIS A O 1
ATOM 1755 N N . ASN A 1 209 ? -17.469 10.289 12.836 1.00 97.44 209 ASN A N 1
ATOM 1756 C CA . ASN A 1 209 ? -18.825 10.823 12.947 1.00 97.44 209 ASN A CA 1
ATOM 1757 C C . ASN A 1 209 ? -19.802 9.801 13.549 1.00 97.44 209 ASN A C 1
ATOM 1759 O O . ASN A 1 209 ? -20.612 10.159 14.397 1.00 97.44 209 ASN A O 1
ATOM 1763 N N . ILE A 1 210 ? -19.712 8.531 13.143 1.00 97.75 210 ILE A N 1
ATOM 1764 C CA . ILE A 1 210 ? -20.576 7.456 13.659 1.00 97.75 210 ILE A CA 1
ATOM 1765 C C . ILE A 1 210 ? -20.310 7.204 15.147 1.00 97.75 210 ILE A C 1
ATOM 1767 O O . ILE A 1 210 ? -21.250 7.071 15.924 1.00 97.75 210 ILE A O 1
ATOM 1771 N N . HIS A 1 211 ? -19.038 7.175 15.550 1.00 97.62 211 HIS A N 1
ATOM 1772 C CA . HIS A 1 211 ? -18.631 6.807 16.909 1.00 97.62 211 HIS A CA 1
ATOM 1773 C C . HIS A 1 211 ? -18.294 7.998 17.804 1.00 97.62 211 HIS A C 1
ATOM 1775 O O . HIS A 1 211 ? -17.645 7.823 18.836 1.00 97.62 211 HIS A O 1
ATOM 1781 N N . GLN A 1 212 ? -18.697 9.218 17.440 1.00 97.69 212 GLN A N 1
ATOM 1782 C CA . GLN A 1 212 ? -18.351 10.410 18.214 1.00 97.69 212 GLN A CA 1
ATOM 1783 C C . GLN A 1 212 ? -18.798 10.266 19.675 1.00 97.69 212 GLN A C 1
ATOM 1785 O O . GLN A 1 212 ? -17.986 10.434 20.587 1.00 97.69 212 GLN A O 1
ATOM 1790 N N . GLN A 1 213 ? -20.061 9.881 19.888 1.00 97.81 213 GLN A N 1
ATOM 1791 C CA . GLN A 1 213 ? -20.622 9.719 21.227 1.00 97.81 213 GLN A CA 1
ATOM 1792 C C . GLN A 1 213 ? -19.968 8.562 21.992 1.00 97.81 213 GLN A C 1
ATOM 1794 O O . GLN 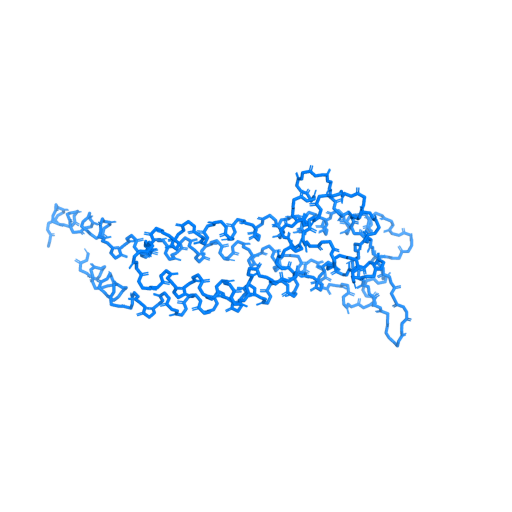A 1 213 ? -19.653 8.720 23.170 1.00 97.81 213 GLN A O 1
ATOM 1799 N N . ASP A 1 214 ? -19.700 7.431 21.331 1.00 97.50 214 ASP A N 1
ATOM 1800 C CA . ASP A 1 214 ? -19.020 6.279 21.942 1.00 97.50 214 ASP A CA 1
ATOM 1801 C C . ASP A 1 214 ? -17.629 6.678 22.459 1.00 97.50 214 ASP A C 1
ATOM 1803 O O . ASP A 1 214 ? -17.235 6.368 23.584 1.00 97.50 214 ASP A O 1
ATOM 1807 N N . LEU A 1 215 ? -16.882 7.436 21.654 1.00 96.81 215 LEU A N 1
ATOM 1808 C CA . LEU A 1 215 ? -15.544 7.904 22.008 1.00 96.81 215 LEU A CA 1
ATOM 1809 C C . LEU A 1 215 ? -15.568 8.968 23.116 1.00 96.81 215 LEU A C 1
ATOM 1811 O O . LEU A 1 215 ? -14.633 9.036 23.917 1.00 96.81 215 LEU A O 1
ATOM 1815 N N . GLU A 1 216 ? -16.602 9.807 23.179 1.00 97.12 216 GLU A N 1
ATOM 1816 C CA . GLU A 1 216 ? -16.813 10.747 24.287 1.00 97.12 216 GLU A CA 1
ATOM 1817 C C . GLU A 1 216 ? -17.167 10.018 25.588 1.00 97.12 216 GLU A C 1
ATOM 1819 O O . GLU A 1 216 ? -16.575 10.306 26.632 1.00 97.12 216 GLU A O 1
ATOM 1824 N N . ASN A 1 217 ? -18.052 9.021 25.518 1.00 96.00 217 ASN A N 1
ATOM 1825 C CA . ASN A 1 217 ? -18.415 8.173 26.651 1.00 96.00 217 ASN A CA 1
ATOM 1826 C C . ASN A 1 217 ? -17.187 7.442 27.198 1.00 96.00 217 ASN A C 1
ATOM 1828 O O . ASN A 1 217 ? -16.924 7.508 28.399 1.00 96.00 217 ASN A O 1
ATOM 1832 N N . LEU A 1 218 ? -16.376 6.842 26.322 1.00 95.81 218 LEU A N 1
ATOM 1833 C CA . LEU A 1 218 ? -15.143 6.159 26.710 1.00 95.81 218 LEU A CA 1
ATOM 1834 C C . LEU A 1 218 ? -14.163 7.094 27.433 1.00 95.81 218 LEU A C 1
ATOM 1836 O O . LEU A 1 218 ? -13.577 6.720 28.449 1.00 95.81 218 LEU A O 1
ATOM 1840 N N . LYS A 1 219 ? -14.001 8.331 26.944 1.00 95.06 219 LYS A N 1
ATOM 1841 C CA . LYS A 1 219 ? -13.157 9.346 27.601 1.00 95.06 219 LYS A CA 1
ATOM 1842 C C . LYS A 1 219 ? -13.681 9.725 28.983 1.00 95.06 219 LYS A C 1
ATOM 1844 O O . LYS A 1 219 ? -12.875 10.010 29.864 1.00 95.06 219 LYS A O 1
ATOM 1849 N N . ASN A 1 220 ? -14.997 9.769 29.173 1.00 94.06 220 ASN A N 1
ATOM 1850 C CA . ASN A 1 220 ? -15.590 10.066 30.475 1.00 94.06 220 ASN A CA 1
ATOM 1851 C C . ASN A 1 220 ? -15.399 8.895 31.443 1.00 94.06 220 ASN A C 1
ATOM 1853 O O . ASN A 1 220 ? -14.874 9.116 32.528 1.00 94.06 220 ASN A O 1
ATOM 1857 N N . MET A 1 221 ? -15.662 7.656 31.006 1.00 92.25 221 MET A N 1
ATOM 1858 C CA . MET A 1 221 ? -15.371 6.456 31.803 1.00 92.25 221 MET A CA 1
ATOM 1859 C C . MET A 1 221 ? -13.903 6.409 32.248 1.00 92.25 221 MET A C 1
ATOM 1861 O O . MET A 1 221 ? -13.619 6.043 33.381 1.00 92.25 221 MET A O 1
ATOM 1865 N N . GLN A 1 222 ? -12.968 6.819 31.382 1.00 90.69 222 GLN A N 1
ATOM 1866 C CA . GLN A 1 222 ? -11.543 6.863 31.714 1.00 90.69 222 GLN A CA 1
ATOM 1867 C C . GLN A 1 222 ? -11.195 7.898 32.799 1.00 90.69 222 GLN A C 1
ATOM 1869 O O . GLN A 1 222 ? -10.250 7.678 33.551 1.00 90.69 222 GLN A O 1
ATOM 1874 N N . LYS A 1 223 ? -11.909 9.030 32.874 1.00 90.00 223 LYS A N 1
ATOM 1875 C CA . LYS A 1 223 ? -11.683 10.057 33.911 1.00 90.00 223 LYS A CA 1
ATOM 1876 C C . LYS A 1 223 ? -12.148 9.602 35.293 1.00 90.00 223 LYS A C 1
ATOM 1878 O O . LYS A 1 223 ? -11.647 10.123 36.285 1.00 90.00 223 LYS A O 1
ATOM 1883 N N . ASP A 1 224 ? -13.086 8.661 35.330 1.00 81.25 224 ASP A N 1
ATOM 1884 C CA . ASP A 1 224 ? -13.690 8.135 36.554 1.00 81.25 224 ASP A CA 1
ATOM 1885 C C . ASP A 1 224 ? -12.919 6.922 37.134 1.00 81.25 224 ASP A C 1
ATOM 1887 O O . ASP A 1 224 ? -13.324 6.373 38.163 1.00 81.25 224 ASP A O 1
ATOM 1891 N N . LEU A 1 225 ? -11.810 6.508 36.493 1.00 82.88 225 LEU A N 1
ATOM 1892 C CA . LEU A 1 225 ? -10.877 5.462 36.957 1.00 82.88 225 LEU A CA 1
ATOM 1893 C C . LEU A 1 225 ? -9.894 5.975 38.019 1.00 82.88 225 LEU A C 1
ATOM 1895 O O . LEU A 1 225 ? -9.717 5.257 39.036 1.00 82.88 225 LEU A O 1
#

Organism: NCBI:txid1973481

Solvent-accessible surface area (backbone atoms only — not comparable to full-atom values): 12242 Å² total; per-residue (Å²): 132,53,77,68,56,45,51,51,51,48,52,51,53,69,69,30,71,43,42,52,52,51,52,50,54,50,51,48,54,49,38,49,48,52,30,52,48,32,46,48,54,42,49,63,72,50,49,58,34,78,39,44,70,61,34,48,70,56,55,34,90,91,32,55,68,51,45,52,53,49,34,53,50,51,37,53,34,50,51,47,29,40,51,30,50,52,51,32,55,53,51,45,55,54,49,48,50,68,78,30,43,90,87,34,71,66,33,55,55,49,53,51,50,43,50,77,67,42,74,74,32,58,63,56,47,33,52,56,39,50,34,48,37,44,76,74,73,49,74,75,70,40,44,86,44,77,46,85,63,101,59,61,42,52,43,51,27,35,52,37,68,68,57,63,70,55,84,81,44,68,91,22,39,68,54,55,67,68,53,54,69,46,43,47,56,63,58,53,49,52,57,52,47,51,59,52,49,56,54,47,52,53,51,52,54,52,54,46,66,74,40,44,64,42,55,51,51,45,54,50,58,61,72,75,99

Mean predicted aligned error: 4.29 Å

Foldseek 3Di:
DDPVVVVVLVVCLCPDPLVVLVVLLVVLVVLVVQLVVLLVVLCVLCVCLAVPVSCCVQDPPVNVVSQVVSQVVNLVSLLSNLVSVVSSVVSVVVSCCVVAPPPRPVVVVLVVLCVVQAPPDLLNLQSPVLNCCPPPPHTQRWGWDWDDDPDIGTATKGALVVVVVDPPSPPSVVVSVVCPGIDGSSVSSVVVSVSVVVSVVVVSVVSCVVCVVSNVVSVVSVVVD

Sequence (225 aa):
MTKAESAKHFETFQNSPEMEIYKNLLALKASFRVFNGNFNELQEYLEHLKTPNEALVKYSYNKRENIEALIDESSRLFHNFLSSAKSLVDHTRVIVNRLYPADHEFNQEYQNKLQADLANHPIQKFIQNLRNYTQHYTLPIPDLQIAFGEDMKFTMQIDTKELLKWKKWGDSKPYLENLGDSFSLVDLANEYYQIIQDFYVWLTERQHNIHQQDLENLKNMQKDL

Secondary structure (DSSP, 8-state):
--HHHHHHHHHHHHTSHHHHHHHHHHHHHHHHHHHHHHHHHHHHHHGGGGSHHHHHHHT-TT-HHHHHHHHHHHHHHHHHHHHHHHHHHHHHHHHHHHHS-TTSHHHHHHHHHHIIIIIT-HHHHHHHHHHHHHHHT-----EEEEEESSSEEEEEEEEHHHHHTSS--GGGHHHHHHT-SEEEHHHHHHHHHHHHHHHHHHHHHHHHHHTHHHHHHHHHHHHT-

Nearest PDB structures (foldseek):
  5da9-assembly1_A  TM=3.228E-01  e=1.193E+00  Thermochaetoides thermophila DSM 1495